Protein AF-0000000087189820 (afdb_homodimer)

Solvent-accessible surface area (backbone atoms only — not comparable to full-atom values): 18694 Å² total; per-residue (Å²): 108,67,31,25,53,25,45,50,71,61,63,69,77,58,42,49,69,45,68,67,43,46,60,69,42,50,84,49,75,70,33,61,30,34,38,39,21,35,22,52,27,76,55,51,63,50,62,50,37,40,46,33,56,25,40,40,32,40,33,22,21,39,62,46,37,64,48,56,38,49,50,15,36,63,46,41,43,46,73,73,68,58,20,37,31,37,37,23,38,24,43,57,85,42,64,50,39,42,51,32,46,52,25,63,73,67,70,43,84,53,70,77,39,40,32,42,30,33,62,48,42,41,68,22,45,58,49,20,63,71,69,45,74,96,51,43,55,59,42,19,29,54,39,37,15,39,51,51,18,52,50,50,43,63,30,87,81,44,25,63,38,34,74,71,66,57,31,32,46,20,8,25,36,34,35,51,87,67,49,46,72,43,77,73,37,58,71,73,125,108,69,30,26,53,25,45,50,70,59,62,69,78,58,42,49,69,46,67,69,42,45,60,68,40,52,86,50,74,71,31,61,28,33,36,40,21,34,22,52,27,76,55,52,64,49,62,49,37,41,45,30,56,25,40,39,32,41,33,21,20,39,62,47,38,64,47,56,38,49,51,14,36,63,47,42,43,47,75,72,68,56,21,37,32,38,37,21,39,24,44,56,86,43,65,49,40,43,52,31,48,52,25,65,74,70,71,44,83,54,69,77,40,41,32,42,32,34,63,49,41,41,67,24,46,57,50,20,62,72,69,45,72,97,48,44,53,59,43,20,29,52,40,37,15,39,52,51,19,51,50,51,44,64,32,87,80,45,25,63,39,36,75,70,68,58,31,29,46,22,8,24,38,34,35,51,86,69,50,47,74,44,78,74,37,58,67,72,122

pLDDT: mean 93.72, std 7.79, range [42.69, 98.88]

InterPro domains:
  IPR001765 Carbonic anhydrase [PF00484] (35-181)
  IPR001765 Carbonic anhydrase [PTHR11002] (2-184)
  IPR001765 Carbonic anhydrase [SM00947] (26-185)
  IPR036874 Carbonic anhydrase superfamily [G3DSA:3.40.1050.10] (1-186)
  IPR036874 Carbonic anhydrase superfamily [SSF53056] (1-184)

Nearest PDB structures (foldseek):
  2a5v-assembly1_A  TM=9.554E-01  e=1.992E-21  Mycobacterium tuberculosis H37Rv
  1ym3-assembly1_A-2  TM=9.305E-01  e=3.374E-17  Mycobacterium tuberculosis H37Rv
  3vqj-assembly1_A  TM=5.773E-01  e=1.172E-07  Thiobacillus thioparus
  3las-assembly1_B  TM=5.522E-01  e=1.105E-07  Streptococcus mutans
  4yf5-assembly1_A  TM=6.425E-01  e=2.421E-06  Mycobacterium tuberculosis CDC1551

Sequence (378 aa):
MEGNKRWVSGNLRHPDRDPDRRQLVSLTQEPFGAILSCIDSRVPPELLFDTGLGDLYVMRTGGEAVGPVVTGSVEYGPLTSGTPLVVVLGHQRCGAVKAAYESLRDGKPLPGNLQAIVDALRPAYDRAVREGGADPVETMARVQAELTAADLRSNQDLAPLVKKGLLAVVGAYYSLDTGTVDVLAGAPSMEGNKRWVSGNLRHPDRDPDRRQLVSLTQEPFGAILSCIDSRVPPELLFDTGLGDLYVMRTGGEAVGPVVTGSVEYGPLTSGTPLVVVLGHQRCGAVKAAYESLRDGKPLPGNLQAIVDALRPAYDRAVREGGADPVETMARVQAELTAADLRSNQDLAPLVKKGLLAVVGAYYSLDTGTVDVLAGAPS

Foldseek 3Di:
DVLLVCLLVVVAPLPLADPVSCVVPVVHAAAQEEEQEEPDPLCDPCNNRRHYPRHYHYHYYQLSQDDDVSLVSQLCNCVPRLRAEYEYEFEPPRPLLVVLLVCVVVVNADDDCSNVSSVRLVVLNVVLVVVDDPDSSRSSRQSSQVVVQVCSCCDPRNVVCVVVLSHWGWRWYAYSVRSDIGTDDTDND/DVLLVCLLVVVAPLPLADPVSCVVPVVHAAAQEEEQEEPDPLCDPCSNSRHYPRHYHYHYYQLSQDDDVSLVSQLCNCVPRLRAEYEYEFEPPRPLLVVLLVCVVVVNADDDCSNVSSVRLVVLNVVLVVVDDPDSSRSSRQSSQVVVQVCSCCDDRNVVCVVVLSHWGWRWYAYSVRSDIGTDDTDND

Organism: Streptomyces mobaraensis (NCBI:txid35621)

Radius of gyration: 19.15 Å; Cα contacts (8 Å, |Δi|>4): 870; chains: 2; bounding box: 52×55×50 Å

Structure (mmCIF, N/CA/C/O backbone):
data_AF-0000000087189820-model_v1
#
loop_
_entity.id
_entity.type
_entity.pdbx_description
1 polymer 'Carbonic anhydrase'
#
loop_
_atom_site.group_PDB
_atom_site.id
_atom_site.type_symbol
_atom_site.label_atom_id
_atom_site.label_alt_id
_atom_site.label_comp_id
_atom_site.label_asym_id
_atom_site.label_entity_id
_atom_site.label_seq_id
_atom_site.pdbx_PDB_ins_code
_atom_site.Cartn_x
_atom_site.Cartn_y
_atom_site.Cartn_z
_atom_site.occupancy
_atom_site.B_iso_or_equiv
_atom_site.auth_seq_id
_atom_site.auth_comp_id
_atom_site.auth_asym_id
_atom_site.auth_atom_id
_atom_site.pdbx_PDB_model_num
ATOM 1 N N . MET A 1 1 ? 10.078 15.336 -8.516 1 89.12 1 MET A N 1
ATOM 2 C CA . MET A 1 1 ? 9.18 16.469 -8.273 1 89.12 1 MET A CA 1
ATOM 3 C C . MET A 1 1 ? 8.664 17.047 -9.578 1 89.12 1 MET A C 1
ATOM 5 O O . MET A 1 1 ? 7.633 17.719 -9.602 1 89.12 1 MET A O 1
ATOM 9 N N . GLU A 1 2 ? 9.383 16.75 -10.594 1 87.06 2 GLU A N 1
ATOM 10 C CA . GLU A 1 2 ? 8.914 17.188 -11.898 1 87.06 2 GLU A CA 1
ATOM 11 C C . GLU A 1 2 ? 7.57 16.547 -12.242 1 87.06 2 GLU A C 1
ATOM 13 O O . GLU A 1 2 ? 6.695 17.203 -12.82 1 87.06 2 GLU A O 1
ATOM 18 N N . GLY A 1 3 ? 7.41 15.242 -11.906 1 88.62 3 GLY A N 1
ATOM 19 C CA . GLY A 1 3 ? 6.137 14.578 -12.133 1 88.62 3 GLY A CA 1
ATOM 20 C C . GLY A 1 3 ? 4.984 15.227 -11.391 1 88.62 3 GLY A C 1
ATOM 21 O O . GLY A 1 3 ? 3.883 15.352 -11.93 1 88.62 3 GLY A O 1
ATOM 22 N N . ASN A 1 4 ? 5.258 15.672 -10.172 1 92.44 4 ASN A N 1
ATOM 23 C CA . ASN A 1 4 ? 4.203 16.344 -9.414 1 92.44 4 ASN A CA 1
ATOM 24 C C . ASN A 1 4 ? 3.836 17.688 -10.039 1 92.44 4 ASN A C 1
ATOM 26 O O . ASN A 1 4 ? 2.672 18.094 -10.016 1 92.44 4 ASN A O 1
ATOM 30 N N . LYS A 1 5 ? 4.836 18.391 -10.531 1 91 5 LYS A N 1
ATOM 31 C CA . LYS A 1 5 ? 4.543 19.656 -11.211 1 91 5 LYS A CA 1
ATOM 32 C C . LYS A 1 5 ? 3.592 19.422 -12.391 1 91 5 LYS A C 1
ATOM 34 O O . LYS A 1 5 ? 2.668 20.219 -12.602 1 91 5 LYS A O 1
ATOM 39 N N . ARG A 1 6 ? 3.781 18.391 -13.133 1 89.56 6 ARG A N 1
ATOM 40 C CA . ARG A 1 6 ? 2.887 18.047 -14.234 1 89.56 6 ARG A CA 1
ATOM 41 C C . ARG A 1 6 ? 1.49 17.703 -13.727 1 89.56 6 ARG A C 1
ATOM 43 O O . ARG A 1 6 ? 0.49 18.062 -14.352 1 89.56 6 ARG A O 1
ATOM 50 N N . TRP A 1 7 ? 1.443 17.031 -12.594 1 89.44 7 TRP A N 1
ATOM 51 C CA . TRP A 1 7 ? 0.178 16.703 -11.953 1 89.44 7 TRP A CA 1
ATOM 52 C C . TRP A 1 7 ? -0.602 17.969 -11.594 1 89.44 7 TRP A C 1
ATOM 54 O O . TRP A 1 7 ? -1.793 18.062 -11.898 1 89.44 7 TRP A O 1
ATOM 64 N N . VAL A 1 8 ? 0.084 18.875 -11.086 1 88.38 8 VAL A N 1
ATOM 65 C CA . VAL A 1 8 ? -0.545 20.109 -10.633 1 88.38 8 VAL A CA 1
ATOM 66 C C . VAL A 1 8 ? -1.053 20.906 -11.836 1 88.38 8 VAL A C 1
ATOM 68 O O . VAL A 1 8 ? -2.172 21.422 -11.82 1 88.38 8 VAL A O 1
ATOM 71 N N . SER A 1 9 ? -0.31 20.891 -12.852 1 86.75 9 SER A N 1
ATOM 72 C CA . SER A 1 9 ? -0.655 21.703 -14.016 1 86.75 9 SER A CA 1
ATOM 73 C C . SER A 1 9 ? -1.682 20.984 -14.891 1 86.75 9 SER A C 1
ATOM 75 O O . SER A 1 9 ? -2.32 21.625 -15.742 1 86.75 9 SER A O 1
ATOM 77 N N . GLY A 1 10 ? -1.792 19.688 -14.703 1 83.19 10 GLY A N 1
ATOM 78 C CA . GLY A 1 10 ? -2.682 18.891 -15.531 1 83.19 10 GLY A CA 1
ATOM 79 C C . GLY A 1 10 ? -2.055 18.469 -16.859 1 83.19 10 GLY A C 1
ATOM 80 O O . GLY A 1 10 ? -2.725 17.891 -17.703 1 83.19 10 GLY A O 1
ATOM 81 N N . ASN A 1 11 ? -0.812 18.797 -17.016 1 83.88 11 ASN A N 1
ATOM 82 C CA . ASN A 1 11 ? -0.095 18.438 -18.234 1 83.88 11 ASN A CA 1
ATOM 83 C C . ASN A 1 11 ? 0.649 17.109 -18.078 1 83.88 11 ASN A C 1
ATOM 85 O O . ASN A 1 11 ? 1.876 17.078 -18.188 1 83.88 11 ASN A O 1
ATOM 89 N N . LEU A 1 12 ? -0.162 16.078 -17.953 1 82.56 12 LEU A N 1
ATOM 90 C CA . LEU A 1 12 ? 0.382 14.75 -17.672 1 82.56 12 LEU A CA 1
ATOM 91 C C . LEU A 1 12 ? 0.995 14.141 -18.938 1 82.56 12 LEU A C 1
ATOM 93 O O . LEU A 1 12 ? 0.462 14.305 -20.031 1 82.56 12 LEU A O 1
ATOM 97 N N . ARG A 1 13 ? 2.098 13.406 -18.719 1 79.25 13 ARG A N 1
ATOM 98 C CA . ARG A 1 13 ? 2.764 12.719 -19.812 1 79.25 13 ARG A CA 1
ATOM 99 C C . ARG A 1 13 ? 2.445 11.227 -19.812 1 79.25 13 ARG A C 1
ATOM 101 O O . ARG A 1 13 ? 2.596 10.547 -20.828 1 79.25 13 ARG A O 1
ATOM 108 N N . HIS A 1 14 ? 2.033 10.695 -18.688 1 74.94 14 HIS A N 1
ATOM 109 C CA . HIS A 1 14 ? 1.732 9.289 -18.484 1 74.94 14 HIS A CA 1
ATOM 110 C C . HIS A 1 14 ? 2.887 8.398 -18.938 1 74.94 14 HIS A C 1
ATOM 112 O O . HIS A 1 14 ? 2.68 7.445 -19.688 1 74.94 14 HIS A O 1
ATOM 118 N N . PRO A 1 15 ? 4.012 8.727 -18.547 1 75.94 15 PRO A N 1
ATOM 119 C CA . PRO A 1 15 ? 5.129 7.891 -19 1 75.94 15 PRO A CA 1
ATOM 120 C C . PRO A 1 15 ? 5.031 6.453 -18.484 1 75.94 15 PRO A C 1
ATOM 122 O O . PRO A 1 15 ? 4.434 6.207 -17.438 1 75.94 15 PRO A O 1
ATOM 125 N N . ASP A 1 16 ? 5.566 5.469 -19.375 1 76.75 16 ASP A N 1
ATOM 126 C CA . ASP A 1 16 ? 5.789 4.098 -18.938 1 76.75 16 ASP A CA 1
ATOM 127 C C . ASP A 1 16 ? 4.465 3.391 -18.641 1 76.75 16 ASP A C 1
ATOM 129 O O . ASP A 1 16 ? 4.363 2.613 -17.688 1 76.75 16 ASP A O 1
ATOM 133 N N . ARG A 1 17 ? 3.387 3.697 -19.391 1 77.31 17 ARG A N 1
ATOM 134 C CA . ARG A 1 17 ? 2.09 3.084 -19.125 1 77.31 17 ARG A CA 1
ATOM 135 C C . ARG A 1 17 ? 1.575 2.342 -20.359 1 77.31 17 ARG A C 1
ATOM 137 O O . ARG A 1 17 ? 0.464 1.809 -20.344 1 77.31 17 ARG A O 1
ATOM 144 N N . ASP A 1 18 ? 2.432 2.277 -21.312 1 76.88 18 ASP A N 1
ATOM 145 C CA . ASP A 1 18 ? 2.002 1.639 -22.547 1 76.88 18 ASP A CA 1
ATOM 146 C C . ASP A 1 18 ? 2.361 0.154 -22.562 1 76.88 18 ASP A C 1
ATOM 148 O O . ASP A 1 18 ? 3.199 -0.291 -21.766 1 76.88 18 ASP A O 1
ATOM 152 N N . PRO A 1 19 ? 1.697 -0.56 -23.453 1 78.62 19 PRO A N 1
ATOM 153 C CA . PRO A 1 19 ? 1.955 -1.999 -23.531 1 78.62 19 PRO A CA 1
ATOM 154 C C . PRO A 1 19 ? 3.428 -2.322 -23.781 1 78.62 19 PRO A C 1
ATOM 156 O O . PRO A 1 19 ? 3.922 -3.355 -23.312 1 78.62 19 PRO A O 1
ATOM 159 N N . ASP A 1 20 ? 4.07 -1.515 -24.516 1 80.12 20 ASP A N 1
ATOM 160 C CA . ASP A 1 20 ? 5.488 -1.749 -24.75 1 80.12 20 ASP A CA 1
ATOM 161 C C . ASP A 1 20 ? 6.281 -1.699 -23.453 1 80.12 20 ASP A C 1
ATOM 163 O O . ASP A 1 20 ? 7.172 -2.525 -23.219 1 80.12 20 ASP A O 1
ATOM 167 N N . ARG A 1 21 ? 5.949 -0.761 -22.656 1 81.94 21 ARG A N 1
ATOM 168 C CA . ARG A 1 21 ? 6.609 -0.666 -21.344 1 81.94 21 ARG A CA 1
ATOM 169 C C . ARG A 1 21 ? 6.281 -1.876 -20.484 1 81.94 21 ARG A C 1
ATOM 171 O O . ARG A 1 21 ? 7.156 -2.398 -19.781 1 81.94 21 ARG A O 1
ATOM 178 N N . ARG A 1 22 ? 5.125 -2.277 -20.516 1 82.56 22 ARG A N 1
ATOM 179 C CA . ARG A 1 22 ? 4.715 -3.455 -19.766 1 82.56 22 ARG A CA 1
ATOM 180 C C . ARG A 1 22 ? 5.57 -4.664 -20.125 1 82.56 22 ARG A C 1
ATOM 182 O O . ARG A 1 22 ? 6.012 -5.402 -19.25 1 82.56 22 ARG A O 1
ATOM 189 N N . GLN A 1 23 ? 5.801 -4.836 -21.312 1 82.06 23 GLN A N 1
ATOM 190 C CA . GLN A 1 23 ? 6.633 -5.941 -21.781 1 82.06 23 GLN A CA 1
ATOM 191 C C . GLN A 1 23 ? 8.078 -5.773 -21.312 1 82.06 23 GLN A C 1
ATOM 193 O O . GLN A 1 23 ? 8.727 -6.738 -20.906 1 82.06 23 GLN A O 1
ATOM 198 N N . LEU A 1 24 ? 8.523 -4.578 -21.391 1 80.5 24 LEU A N 1
ATOM 199 C CA . LEU A 1 24 ? 9.914 -4.285 -21.062 1 80.5 24 LEU A CA 1
ATOM 200 C C . LEU A 1 24 ? 10.203 -4.59 -19.594 1 80.5 24 LEU A C 1
ATOM 202 O O . LEU A 1 24 ? 11.273 -5.094 -19.266 1 80.5 24 LEU A O 1
ATOM 206 N N . VAL A 1 25 ? 9.25 -4.383 -18.766 1 83.56 25 VAL A N 1
ATOM 207 C CA . VAL A 1 25 ? 9.516 -4.504 -17.328 1 83.56 25 VAL A CA 1
ATOM 208 C C . VAL A 1 25 ? 8.969 -5.836 -16.828 1 83.56 25 VAL A C 1
ATOM 210 O O . VAL A 1 25 ? 9.039 -6.125 -15.625 1 83.56 25 VAL A O 1
ATOM 213 N N . SER A 1 26 ? 8.492 -6.648 -17.672 1 84.12 26 SER A N 1
ATOM 214 C CA . SER A 1 26 ? 7.785 -7.855 -17.25 1 84.12 26 SER A CA 1
ATOM 215 C C . SER A 1 26 ? 8.719 -8.812 -16.531 1 84.12 26 SER A C 1
ATOM 217 O O . SER A 1 26 ? 8.281 -9.586 -15.672 1 84.12 26 SER A O 1
ATOM 219 N N . LEU A 1 27 ? 10.031 -8.711 -16.781 1 85.12 27 LEU A N 1
ATOM 220 C CA . LEU A 1 27 ? 10.953 -9.68 -16.203 1 85.12 27 LEU A CA 1
ATOM 221 C C . LEU A 1 27 ? 11.742 -9.062 -15.047 1 85.12 27 LEU A C 1
ATOM 223 O O . LEU A 1 27 ? 12.125 -9.758 -14.109 1 85.12 27 LEU A O 1
ATOM 227 N N . THR A 1 28 ? 11.992 -7.809 -15.148 1 86.06 28 THR A N 1
ATOM 228 C CA . THR A 1 28 ? 12.773 -7.121 -14.133 1 86.06 28 THR A CA 1
ATOM 229 C C . THR A 1 28 ? 12.227 -5.719 -13.875 1 86.06 28 THR A C 1
ATOM 231 O O . THR A 1 28 ? 11.469 -5.188 -14.688 1 86.06 28 THR A O 1
ATOM 234 N N . GLN A 1 29 ? 12.578 -5.273 -12.719 1 86.88 29 GLN A N 1
ATOM 235 C CA . GLN A 1 29 ? 12.227 -3.9 -12.367 1 86.88 29 GLN A CA 1
ATOM 236 C C . GLN A 1 29 ? 13.383 -3.211 -11.641 1 86.88 29 GLN A C 1
ATOM 238 O O . GLN A 1 29 ? 14.125 -3.854 -10.906 1 86.88 29 GLN A O 1
ATOM 243 N N . GLU A 1 30 ? 13.477 -1.904 -11.898 1 91.06 30 GLU A N 1
ATOM 244 C CA . GLU A 1 30 ? 14.477 -1.079 -11.227 1 91.06 30 GLU A CA 1
ATOM 245 C C . GLU A 1 30 ? 13.891 0.264 -10.805 1 91.06 30 GLU A C 1
ATOM 247 O O . GLU A 1 30 ? 14.273 1.31 -11.328 1 91.06 30 GLU A O 1
ATOM 252 N N . PRO A 1 31 ? 13.039 0.221 -9.805 1 95.25 31 PRO A N 1
ATOM 253 C CA . PRO A 1 31 ? 12.422 1.476 -9.367 1 95.25 31 PRO A CA 1
ATOM 254 C C . PRO A 1 31 ? 13.438 2.463 -8.797 1 95.25 31 PRO A C 1
ATOM 256 O O . PRO A 1 31 ? 14.375 2.061 -8.102 1 95.25 31 PRO A O 1
ATOM 259 N N . PHE A 1 32 ? 13.227 3.736 -9.086 1 94.31 32 PHE A N 1
ATOM 260 C CA . PHE A 1 32 ? 14.148 4.75 -8.586 1 94.31 32 PHE A CA 1
ATOM 261 C C . PHE A 1 32 ? 13.688 5.297 -7.246 1 94.31 32 PHE A C 1
ATOM 263 O O . PHE A 1 32 ? 14.422 6.023 -6.574 1 94.31 32 PHE A O 1
ATOM 270 N N . GLY A 1 33 ? 12.5 4.906 -6.805 1 96.19 33 GLY A N 1
ATOM 271 C CA . GLY A 1 33 ? 11.977 5.387 -5.535 1 96.19 33 GLY A CA 1
ATOM 272 C C . GLY A 1 33 ? 11.008 4.422 -4.883 1 96.19 33 GLY A C 1
ATOM 273 O O . GLY A 1 33 ? 10.445 3.549 -5.547 1 96.19 33 GLY A O 1
ATOM 274 N N . ALA A 1 34 ? 10.883 4.531 -3.58 1 98 34 ALA A N 1
ATOM 275 C CA . ALA A 1 34 ? 9.875 3.859 -2.762 1 98 34 ALA A CA 1
ATOM 276 C C . ALA A 1 34 ? 9.023 4.875 -2.002 1 98 34 ALA A C 1
ATOM 278 O O . ALA A 1 34 ? 9.555 5.824 -1.418 1 98 34 ALA A O 1
ATOM 279 N N . ILE A 1 35 ? 7.711 4.688 -2.096 1 98.62 35 ILE A N 1
ATOM 280 C CA . ILE A 1 35 ? 6.816 5.625 -1.428 1 98.62 35 ILE A CA 1
ATOM 281 C C . ILE A 1 35 ? 5.961 4.883 -0.404 1 98.62 35 ILE A C 1
ATOM 283 O O . ILE A 1 35 ? 5.328 3.873 -0.728 1 98.62 35 ILE A O 1
ATOM 287 N N . LEU A 1 36 ? 6.023 5.277 0.837 1 98.88 36 LEU A N 1
ATOM 288 C CA . LEU A 1 36 ? 5.051 4.898 1.855 1 98.88 36 LEU A CA 1
ATOM 289 C C . LEU A 1 36 ? 3.998 5.988 2.037 1 98.88 36 LEU A C 1
ATOM 291 O O . LEU A 1 36 ? 4.324 7.117 2.416 1 98.88 36 LEU A O 1
ATOM 295 N N . SER A 1 37 ? 2.744 5.66 1.707 1 98.75 37 SER A N 1
ATOM 296 C CA . SER A 1 37 ? 1.668 6.645 1.736 1 98.75 37 SER A CA 1
ATOM 297 C C . SER A 1 37 ? 0.399 6.059 2.346 1 98.75 37 SER A C 1
ATOM 299 O O . SER A 1 37 ? 0.425 4.965 2.914 1 98.75 37 SER A O 1
ATOM 301 N N . CYS A 1 38 ? -0.663 6.871 2.41 1 98.75 38 CYS A N 1
ATOM 302 C CA . CYS A 1 38 ? -1.938 6.445 2.977 1 98.75 38 CYS A CA 1
ATOM 303 C C . CYS A 1 38 ? -2.75 5.656 1.958 1 98.75 38 CYS A C 1
ATOM 305 O O . CYS A 1 38 ? -2.533 5.785 0.751 1 98.75 38 CYS A O 1
ATOM 307 N N . ILE A 1 39 ? -3.717 4.875 2.414 1 98.62 39 ILE A N 1
ATOM 308 C CA . ILE A 1 39 ? -4.605 4.074 1.576 1 98.62 39 ILE A CA 1
ATOM 309 C C . ILE A 1 39 ? -5.582 4.988 0.842 1 98.62 39 ILE A C 1
ATOM 311 O O . ILE A 1 39 ? -6.281 4.551 -0.078 1 98.62 39 ILE A O 1
ATOM 315 N N . ASP A 1 40 ? -5.664 6.25 1.108 1 98.19 40 ASP A N 1
ATOM 316 C CA . ASP A 1 40 ? -6.641 7.23 0.646 1 98.19 40 ASP A CA 1
ATOM 317 C C . ASP A 1 40 ? -6.777 7.195 -0.874 1 98.19 40 ASP A C 1
ATOM 319 O O . ASP A 1 40 ? -5.777 7.242 -1.594 1 98.19 40 ASP A O 1
ATOM 323 N N . SER A 1 41 ? -8 7.117 -1.344 1 97 41 SER A N 1
ATOM 324 C CA . SER A 1 41 ? -8.281 6.957 -2.768 1 97 41 SER A CA 1
ATOM 325 C C . SER A 1 41 ? -7.938 8.227 -3.545 1 97 41 SER A C 1
ATOM 327 O O . SER A 1 41 ? -7.875 8.203 -4.777 1 97 41 SER A O 1
ATOM 329 N N . ARG A 1 42 ? -7.707 9.32 -2.914 1 96.44 42 ARG A N 1
ATOM 330 C CA . ARG A 1 42 ? -7.398 10.609 -3.531 1 96.44 42 ARG A CA 1
ATOM 331 C C . ARG A 1 42 ? -5.895 10.812 -3.643 1 96.44 42 ARG A C 1
ATOM 333 O O . ARG A 1 42 ? -5.438 11.789 -4.234 1 96.44 42 ARG A O 1
ATOM 340 N N . VAL A 1 43 ? -5.098 9.797 -3.105 1 96.88 43 VAL A N 1
ATOM 341 C CA . VAL A 1 43 ? -3.658 10.008 -3.023 1 96.88 43 VAL A CA 1
ATOM 342 C C . VAL A 1 43 ? -2.924 8.828 -3.666 1 96.88 43 VAL A C 1
ATOM 344 O O . VAL A 1 43 ? -2.062 8.211 -3.037 1 96.88 43 VAL A O 1
ATOM 347 N N . PRO A 1 44 ? -3.162 8.5 -4.918 1 96.19 44 PRO A N 1
ATOM 348 C CA . PRO A 1 44 ? -2.396 7.449 -5.598 1 96.19 44 PRO A CA 1
ATOM 349 C C . 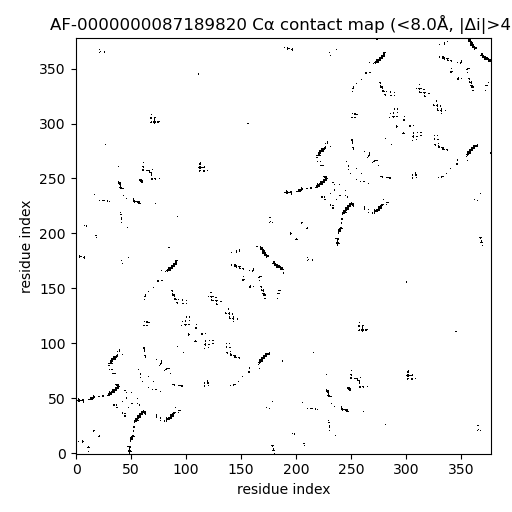PRO A 1 44 ? -1.012 7.918 -6.035 1 96.19 44 PRO A C 1
ATOM 351 O O . PRO A 1 44 ? -0.895 8.797 -6.891 1 96.19 44 PRO A O 1
ATOM 354 N N . PRO A 1 45 ? 0.03 7.336 -5.5 1 96.75 45 PRO A N 1
ATOM 355 C CA . PRO A 1 45 ? 1.372 7.891 -5.703 1 96.75 45 PRO A CA 1
ATOM 356 C C . PRO A 1 45 ? 1.77 7.945 -7.176 1 96.75 45 PRO A C 1
ATOM 358 O O . PRO A 1 45 ? 2.332 8.945 -7.633 1 96.75 45 PRO A O 1
ATOM 361 N N . GLU A 1 46 ? 1.529 6.871 -7.988 1 94.56 46 GLU A N 1
ATOM 362 C CA . GLU A 1 46 ? 1.954 6.852 -9.383 1 94.56 46 GLU A CA 1
ATOM 363 C C . GLU A 1 46 ? 1.302 7.98 -10.18 1 94.56 46 GLU A C 1
ATOM 365 O O . GLU A 1 46 ? 1.919 8.547 -11.078 1 94.56 46 GLU A O 1
ATOM 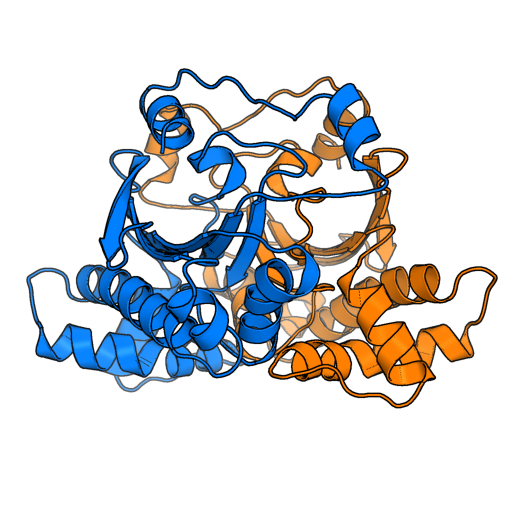370 N N . LEU A 1 47 ? 0.045 8.289 -9.859 1 91.62 47 LEU A N 1
ATOM 371 C CA . LEU A 1 47 ? -0.656 9.375 -10.531 1 91.62 47 LEU A CA 1
ATOM 372 C C . LEU A 1 47 ? -0.118 10.727 -10.086 1 91.62 47 LEU A C 1
ATOM 374 O O . LEU A 1 47 ? 0.189 11.586 -10.922 1 91.62 47 LEU A O 1
ATOM 378 N N . LEU A 1 48 ? 0.079 10.93 -8.75 1 93.56 48 LEU A N 1
ATOM 379 C CA . LEU A 1 48 ? 0.494 12.203 -8.164 1 93.56 48 LEU A CA 1
ATOM 380 C C . LEU A 1 48 ? 1.861 12.625 -8.695 1 93.56 48 LEU A C 1
ATOM 382 O O . LEU A 1 48 ? 2.156 13.812 -8.789 1 93.56 48 LEU A O 1
ATOM 386 N N . PHE A 1 49 ? 2.656 11.609 -9.047 1 93.81 49 PHE A N 1
ATOM 387 C CA . PHE A 1 49 ? 4.016 11.906 -9.477 1 93.81 49 PHE A CA 1
ATOM 388 C C . PHE A 1 49 ? 4.188 11.625 -10.961 1 93.81 49 PHE A C 1
ATOM 390 O O . PHE A 1 49 ? 5.305 11.648 -11.484 1 93.81 49 PHE A O 1
ATOM 397 N N . ASP A 1 50 ? 3.111 11.32 -11.625 1 91.25 50 ASP A N 1
ATOM 398 C CA . ASP A 1 50 ? 3.1 11.094 -13.07 1 91.25 50 ASP A CA 1
ATOM 399 C C . ASP A 1 50 ? 4.164 10.078 -13.477 1 91.25 50 ASP A C 1
ATOM 401 O O . ASP A 1 50 ? 5.012 10.359 -14.32 1 91.25 50 ASP A O 1
ATOM 405 N N . THR A 1 51 ? 4.121 8.93 -12.828 1 91.56 51 THR A N 1
ATOM 406 C CA . THR A 1 51 ? 5.023 7.82 -13.117 1 91.56 51 THR A CA 1
ATOM 407 C C . THR A 1 51 ? 4.246 6.602 -13.602 1 91.56 51 THR A C 1
ATOM 409 O O . THR A 1 51 ? 3.016 6.621 -13.648 1 91.56 51 THR A O 1
ATOM 412 N N . GLY A 1 52 ? 4.988 5.609 -14.078 1 88.94 52 GLY A N 1
ATOM 413 C CA . GLY A 1 52 ? 4.359 4.426 -14.641 1 88.94 52 GLY A CA 1
ATOM 414 C C . GLY A 1 52 ? 4.977 3.131 -14.148 1 88.94 52 GLY A C 1
ATOM 415 O O . GLY A 1 52 ? 5.477 3.062 -13.023 1 88.94 52 GLY A O 1
ATOM 416 N N . LEU A 1 53 ? 4.875 2.131 -14.922 1 91.5 53 LEU A N 1
ATOM 417 C CA . LEU A 1 53 ? 5.32 0.787 -14.57 1 91.5 53 LEU A CA 1
ATOM 418 C C . LEU A 1 53 ? 6.832 0.753 -14.359 1 91.5 53 LEU A C 1
ATOM 420 O O . LEU A 1 53 ? 7.59 1.27 -15.18 1 91.5 53 LEU A O 1
ATOM 424 N N . GLY A 1 54 ? 7.223 0.203 -13.211 1 92.81 54 GLY A N 1
ATOM 425 C CA . GLY A 1 54 ? 8.641 -0.015 -12.961 1 92.81 54 GLY A CA 1
ATOM 426 C C . GLY A 1 54 ? 9.305 1.159 -12.266 1 92.81 54 GLY A C 1
ATOM 427 O O . GLY A 1 54 ? 10.492 1.092 -11.93 1 92.81 54 GLY A O 1
ATOM 428 N N . ASP A 1 55 ? 8.562 2.236 -11.938 1 94 55 ASP A N 1
ATOM 429 C CA . ASP A 1 55 ? 9.203 3.469 -11.484 1 94 55 ASP A CA 1
ATOM 430 C C . ASP A 1 55 ? 9.234 3.541 -9.953 1 94 55 ASP A C 1
ATOM 432 O O . ASP A 1 55 ? 10.172 4.09 -9.375 1 94 55 ASP A O 1
ATOM 436 N N . LEU A 1 56 ? 8.195 3.064 -9.297 1 97 56 LEU A N 1
ATOM 437 C CA . LEU A 1 56 ? 8.078 3.252 -7.852 1 97 56 LEU A CA 1
ATOM 438 C C . LEU A 1 56 ? 7.66 1.952 -7.172 1 97 56 LEU A C 1
ATOM 440 O O . LEU A 1 56 ? 6.746 1.269 -7.633 1 97 56 LEU A O 1
ATOM 444 N N . TYR A 1 57 ? 8.414 1.556 -6.105 1 98.31 57 TYR A N 1
ATOM 445 C CA . TYR A 1 57 ? 7.781 0.718 -5.098 1 98.31 57 TYR A CA 1
ATOM 446 C C . TYR A 1 57 ? 6.797 1.526 -4.258 1 98.31 57 TYR A C 1
ATOM 448 O O . TYR A 1 57 ? 7.105 2.641 -3.832 1 98.31 57 TYR A O 1
ATOM 456 N N . VAL A 1 58 ? 5.605 0.971 -4.043 1 98.75 58 VAL A N 1
ATOM 457 C CA . VAL A 1 58 ? 4.621 1.744 -3.289 1 98.75 58 VAL A CA 1
ATOM 458 C C . VAL A 1 58 ? 4.051 0.894 -2.156 1 98.75 58 VAL A C 1
ATOM 460 O O . VAL A 1 58 ? 3.623 -0.241 -2.379 1 98.75 58 VAL A O 1
ATOM 463 N N . MET A 1 59 ? 4.129 1.378 -0.925 1 98.81 59 MET A N 1
ATOM 464 C CA . MET A 1 59 ? 3.436 0.873 0.256 1 98.81 59 MET A CA 1
ATOM 465 C C . MET A 1 59 ? 2.33 1.83 0.689 1 98.81 59 MET A C 1
ATOM 467 O O . MET A 1 59 ? 2.518 3.049 0.675 1 98.81 59 MET A O 1
ATOM 471 N N . ARG A 1 60 ? 1.216 1.248 1.043 1 98.81 60 ARG A N 1
ATOM 472 C CA . ARG A 1 60 ? 0.116 2.094 1.495 1 98.81 60 ARG A CA 1
ATOM 473 C C . ARG A 1 60 ? -0.632 1.446 2.654 1 98.81 60 ARG A C 1
ATOM 475 O O . ARG A 1 60 ? -1.089 0.306 2.547 1 98.81 60 ARG A O 1
ATOM 482 N N . THR A 1 61 ? -0.716 2.123 3.76 1 98.81 61 THR A N 1
ATOM 483 C CA . THR A 1 61 ? -1.512 1.774 4.93 1 98.81 61 THR A CA 1
ATOM 484 C C . THR A 1 61 ? -2.27 2.992 5.453 1 98.81 61 THR A C 1
ATOM 486 O O . THR A 1 61 ? -1.918 4.129 5.137 1 98.81 61 THR A O 1
ATOM 489 N N . GLY A 1 62 ? -3.354 2.736 6.234 1 98.5 62 GLY A N 1
ATOM 490 C CA . GLY A 1 62 ? -4.062 3.863 6.816 1 98.5 62 GLY A CA 1
ATOM 491 C C . GLY A 1 62 ? -3.166 4.785 7.621 1 98.5 62 GLY A C 1
ATOM 492 O O . GLY A 1 62 ? -2.525 4.355 8.578 1 98.5 62 GLY A O 1
ATOM 493 N N . GLY A 1 63 ? -3.088 6.145 7.176 1 98.38 63 GLY A N 1
ATOM 494 C CA . GLY A 1 63 ? -2.25 7.105 7.875 1 98.38 63 GLY A CA 1
ATOM 495 C C . GLY A 1 63 ? -0.769 6.797 7.766 1 98.38 63 GLY A C 1
ATOM 496 O O . GLY A 1 63 ? 0.024 7.227 8.609 1 98.38 63 GLY A O 1
ATOM 497 N N . GLU A 1 64 ? -0.372 5.91 6.777 1 98.31 64 GLU A N 1
ATOM 498 C CA . GLU A 1 64 ? 0.992 5.406 6.648 1 98.31 64 GLU A CA 1
ATOM 499 C C . GLU A 1 64 ? 1.48 4.793 7.957 1 98.31 64 GLU A C 1
ATOM 501 O O . GLU A 1 64 ? 2.629 5 8.352 1 98.31 64 GLU A O 1
ATOM 506 N N . ALA A 1 65 ? 0.553 4.164 8.625 1 98.5 65 ALA A N 1
ATOM 507 C CA . ALA A 1 65 ? 0.907 3.451 9.852 1 98.5 65 ALA A CA 1
ATOM 508 C C . ALA A 1 65 ? 1.938 2.361 9.57 1 98.5 65 ALA A C 1
ATOM 510 O O . ALA A 1 65 ? 1.873 1.687 8.547 1 98.5 65 ALA A O 1
ATOM 511 N N . VAL A 1 66 ? 2.811 2.209 10.539 1 98.12 66 VAL A N 1
ATOM 512 C CA . VAL A 1 66 ? 3.93 1.301 10.312 1 98.12 66 VAL A CA 1
ATOM 513 C C . VAL A 1 66 ? 3.865 0.141 11.305 1 98.12 66 VAL A C 1
ATOM 515 O O . VAL A 1 66 ? 3.531 0.336 12.477 1 98.12 66 VAL A O 1
ATOM 518 N N . GLY A 1 67 ? 4.043 -1.045 10.883 1 96.88 67 GLY A N 1
ATOM 519 C CA . GLY A 1 67 ? 4.32 -2.287 11.586 1 96.88 67 GLY A CA 1
ATOM 520 C C . GLY A 1 67 ? 5.43 -3.102 10.953 1 96.88 67 GLY A C 1
ATOM 521 O O . GLY A 1 67 ? 6.086 -2.641 10.016 1 96.88 67 GLY A O 1
ATOM 522 N N . PRO A 1 68 ? 5.676 -4.258 11.477 1 96.81 68 PRO A N 1
ATOM 523 C CA . PRO A 1 68 ? 6.836 -5.023 11.008 1 96.81 68 PRO A CA 1
ATOM 524 C C . PRO A 1 68 ? 6.773 -5.336 9.516 1 96.81 68 PRO A C 1
ATOM 526 O O . PRO A 1 68 ? 7.762 -5.148 8.805 1 96.81 68 PRO A O 1
ATOM 529 N N . VAL A 1 69 ? 5.652 -5.742 8.992 1 97.81 69 VAL A N 1
ATOM 530 C CA . VAL A 1 69 ? 5.559 -6.109 7.586 1 97.81 69 VAL A CA 1
ATOM 531 C C . VAL A 1 69 ? 5.715 -4.863 6.715 1 97.81 69 VAL A C 1
ATOM 533 O O . VAL A 1 69 ? 6.293 -4.926 5.629 1 97.81 69 VAL A O 1
ATOM 536 N N . VAL A 1 70 ? 5.168 -3.746 7.203 1 98.62 70 VAL A N 1
ATOM 537 C CA . VAL A 1 70 ? 5.273 -2.496 6.457 1 98.62 70 VAL A CA 1
ATOM 538 C C . VAL A 1 70 ? 6.727 -2.033 6.422 1 98.62 70 VAL A C 1
ATOM 540 O O . VAL A 1 70 ? 7.238 -1.649 5.367 1 98.62 70 VAL A O 1
ATOM 543 N N . THR A 1 71 ? 7.383 -2.109 7.57 1 98.31 71 THR A N 1
ATOM 544 C CA . THR A 1 71 ? 8.797 -1.753 7.629 1 98.31 71 THR A CA 1
ATOM 545 C C . THR A 1 71 ? 9.617 -2.641 6.695 1 98.31 71 THR A C 1
ATOM 547 O O . THR A 1 71 ? 10.453 -2.148 5.941 1 98.31 71 THR A O 1
ATOM 550 N N . GLY A 1 72 ? 9.406 -3.951 6.797 1 97.88 72 GLY A N 1
ATOM 551 C CA . GLY A 1 72 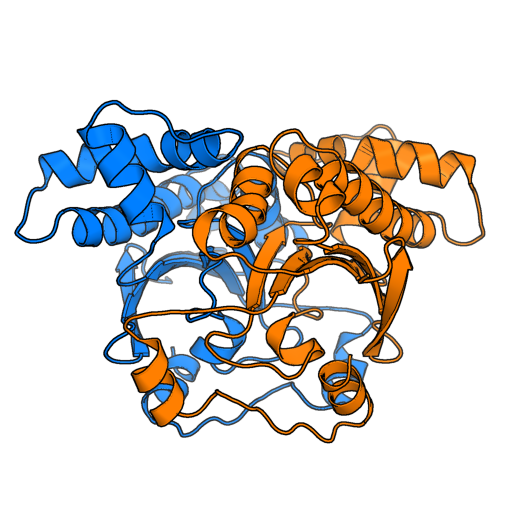? 10.086 -4.871 5.895 1 97.88 72 GLY A CA 1
ATOM 552 C C . GLY A 1 72 ? 9.852 -4.547 4.43 1 97.88 72 GLY A C 1
ATOM 553 O O . GLY A 1 72 ? 10.758 -4.668 3.609 1 97.88 72 GLY A O 1
ATOM 554 N N . SER A 1 73 ? 8.641 -4.113 4.09 1 98.56 73 SER A N 1
ATOM 555 C CA . SER A 1 73 ? 8.297 -3.76 2.715 1 98.56 73 SER A CA 1
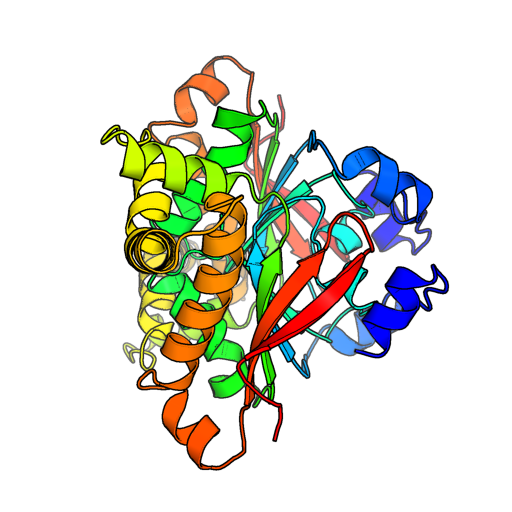ATOM 556 C C . SER A 1 73 ? 9.07 -2.529 2.25 1 98.56 73 SER A C 1
ATOM 558 O O . SER A 1 73 ? 9.516 -2.469 1.102 1 98.56 73 SER A O 1
ATOM 560 N N . VAL A 1 74 ? 9.188 -1.547 3.143 1 98.38 74 VAL A N 1
ATOM 561 C CA . VAL A 1 74 ? 9.938 -0.341 2.801 1 98.38 74 VAL A CA 1
ATOM 562 C C . VAL A 1 74 ? 11.406 -0.688 2.6 1 98.38 74 VAL A C 1
ATOM 564 O O . VAL A 1 74 ? 12.055 -0.171 1.685 1 98.38 74 VAL A O 1
ATOM 567 N N . GLU A 1 75 ? 11.953 -1.56 3.402 1 97.69 75 GLU A N 1
ATOM 568 C CA . GLU A 1 75 ? 13.359 -1.935 3.381 1 97.69 75 GLU A CA 1
ATOM 569 C C . GLU A 1 75 ? 13.703 -2.719 2.117 1 97.69 75 GLU A C 1
ATOM 571 O O . GLU A 1 75 ? 14.852 -2.703 1.662 1 97.69 75 GLU A O 1
ATOM 576 N N . TYR A 1 76 ? 12.758 -3.375 1.538 1 96.31 76 TYR A N 1
ATOM 577 C CA . TYR A 1 76 ? 12.977 -4.273 0.407 1 96.31 76 TYR A CA 1
ATOM 578 C C . TYR A 1 76 ? 13.703 -3.561 -0.725 1 96.31 76 TYR A C 1
ATOM 580 O O . TYR A 1 76 ? 14.727 -4.043 -1.21 1 96.31 76 TYR A O 1
ATOM 588 N N . GLY A 1 77 ? 13.195 -2.432 -1.177 1 94.5 77 GLY A N 1
ATOM 589 C CA . GLY A 1 77 ? 13.766 -1.708 -2.303 1 94.5 77 GLY A CA 1
ATOM 590 C C . GLY A 1 77 ? 15.227 -1.362 -2.115 1 94.5 77 GLY A C 1
ATOM 591 O O . GLY A 1 77 ? 16.078 -1.847 -2.857 1 94.5 77 GLY A O 1
ATOM 592 N N . PRO A 1 78 ? 15.508 -0.618 -1.088 1 96.25 78 PRO A N 1
ATOM 593 C CA . PRO A 1 78 ? 16.891 -0.22 -0.846 1 96.25 78 PRO A CA 1
ATOM 594 C C . PRO A 1 78 ? 17.828 -1.415 -0.639 1 96.25 78 PRO A C 1
ATOM 596 O O . PRO A 1 78 ? 18.969 -1.407 -1.114 1 96.25 78 PRO A O 1
ATOM 599 N N . LEU A 1 79 ? 17.328 -2.479 -0.026 1 94.12 79 LEU A N 1
ATOM 600 C CA . LEU A 1 79 ? 18.188 -3.594 0.345 1 94.12 79 LEU A CA 1
ATOM 601 C C . LEU A 1 79 ? 18.375 -4.551 -0.827 1 94.12 79 LEU A C 1
ATOM 603 O O . LEU A 1 79 ? 19.406 -5.207 -0.944 1 94.12 79 LEU A O 1
ATOM 607 N N . THR A 1 80 ? 17.391 -4.605 -1.706 1 89.94 80 THR A N 1
ATOM 608 C CA . THR A 1 80 ? 17.438 -5.641 -2.734 1 89.94 80 THR A CA 1
ATOM 609 C C . THR A 1 80 ? 17.734 -5.031 -4.098 1 89.94 80 THR A C 1
ATOM 611 O O . THR A 1 80 ? 18.375 -5.672 -4.941 1 89.94 80 THR A O 1
ATOM 614 N N . SER A 1 81 ? 17.297 -3.828 -4.367 1 90 81 SER A N 1
ATOM 615 C CA . SER A 1 81 ? 17.422 -3.252 -5.703 1 90 81 SER A CA 1
ATOM 616 C C . SER A 1 81 ? 18.219 -1.95 -5.668 1 90 81 SER A C 1
ATOM 618 O O . SER A 1 81 ? 18.391 -1.299 -6.699 1 90 81 SER A O 1
ATOM 620 N N . GLY A 1 82 ? 18.625 -1.565 -4.539 1 94.25 82 GLY A N 1
ATOM 621 C CA . GLY A 1 82 ? 19.391 -0.341 -4.418 1 94.25 82 GLY A CA 1
ATOM 622 C C . GLY A 1 82 ? 18.578 0.91 -4.684 1 94.25 82 GLY A C 1
ATOM 623 O O . GLY A 1 82 ? 19.094 1.897 -5.207 1 94.25 82 GLY A O 1
ATOM 624 N N . THR A 1 83 ? 17.328 0.864 -4.465 1 96.5 83 THR A N 1
ATOM 625 C CA . THR A 1 83 ? 16.484 2.043 -4.613 1 96.5 83 THR A CA 1
ATOM 626 C C . THR A 1 83 ? 17.031 3.207 -3.791 1 96.5 83 THR A C 1
ATOM 628 O O . THR A 1 83 ? 17.203 3.086 -2.578 1 96.5 83 THR A O 1
ATOM 631 N N . PRO A 1 84 ? 17.25 4.324 -4.379 1 97.19 84 PRO A N 1
ATOM 632 C CA . PRO A 1 84 ? 18.031 5.367 -3.707 1 97.19 84 PRO A CA 1
ATOM 633 C C . PRO A 1 84 ? 17.156 6.348 -2.93 1 97.19 84 PRO A C 1
ATOM 635 O O . PRO A 1 84 ? 17.672 7.207 -2.213 1 97.19 84 PRO A O 1
ATOM 638 N N . LEU A 1 85 ? 15.867 6.273 -3.037 1 97.38 85 LEU A N 1
ATOM 639 C CA . LEU A 1 85 ? 14.984 7.262 -2.42 1 97.38 85 LEU A CA 1
ATOM 640 C C . LEU A 1 85 ? 13.773 6.59 -1.781 1 97.38 85 LEU A C 1
ATOM 642 O O . LEU A 1 85 ? 13.133 5.746 -2.404 1 97.38 85 LEU A O 1
ATOM 646 N N . VAL A 1 86 ? 13.531 6.906 -0.504 1 98.12 86 VAL A N 1
ATOM 647 C CA . VAL A 1 86 ? 12.281 6.578 0.178 1 98.12 86 VAL A CA 1
ATOM 648 C C . VAL A 1 86 ? 11.547 7.863 0.542 1 98.12 86 VAL A C 1
ATOM 650 O O . VAL A 1 86 ? 12.125 8.781 1.13 1 98.12 86 VAL A O 1
ATOM 653 N N . VAL A 1 87 ? 10.305 7.941 0.16 1 98.31 87 VAL A N 1
ATOM 654 C CA . VAL A 1 87 ? 9.453 9.07 0.52 1 98.31 87 VAL A CA 1
ATOM 655 C C . VAL A 1 87 ? 8.305 8.594 1.406 1 98.31 87 VAL A C 1
ATOM 657 O O . VAL A 1 87 ? 7.578 7.668 1.044 1 98.31 87 VAL A O 1
ATOM 660 N N . VAL A 1 88 ? 8.188 9.133 2.578 1 98.75 88 VAL A N 1
ATOM 661 C CA . VAL A 1 88 ? 6.98 8.984 3.391 1 98.75 88 VAL A CA 1
ATOM 662 C C . VAL A 1 88 ? 6.031 10.148 3.121 1 98.75 88 VAL A C 1
ATOM 664 O O . VAL A 1 88 ? 6.355 11.305 3.404 1 98.75 88 VAL A O 1
ATOM 667 N N . LEU A 1 89 ? 4.863 9.828 2.602 1 98.75 89 LEU A N 1
ATOM 668 C CA . LEU A 1 89 ? 3.975 10.852 2.064 1 98.75 89 LEU A CA 1
ATOM 669 C C . LEU A 1 89 ? 2.684 10.938 2.873 1 98.75 89 LEU A C 1
ATOM 671 O O . LEU A 1 89 ? 1.789 10.102 2.703 1 98.75 89 LEU A O 1
ATOM 675 N N . GLY A 1 90 ? 2.6 11.945 3.779 1 98.62 90 GLY A N 1
ATOM 676 C CA . GLY A 1 90 ? 1.333 12.289 4.406 1 98.62 90 GLY A CA 1
ATOM 677 C C . GLY A 1 90 ? 0.429 13.117 3.516 1 98.62 90 GLY A C 1
ATOM 678 O O . GLY A 1 90 ? 0.817 13.492 2.408 1 98.62 90 GLY A O 1
ATOM 679 N N . HIS A 1 91 ? -0.783 13.383 3.982 1 98.5 91 HIS A N 1
ATOM 680 C CA . HIS A 1 91 ? -1.635 14.164 3.096 1 98.5 91 HIS A CA 1
ATOM 681 C C . HIS A 1 91 ? -2.719 14.898 3.877 1 98.5 91 HIS A C 1
ATOM 683 O O . HIS A 1 91 ? -3.014 14.539 5.02 1 98.5 91 HIS A O 1
ATOM 689 N N . GLN A 1 92 ? -3.24 15.852 3.271 1 97.69 92 GLN A N 1
ATOM 690 C CA . GLN A 1 92 ? -4.293 16.703 3.811 1 97.69 92 GLN A CA 1
ATOM 691 C C . GLN A 1 92 ? -5.602 15.938 3.961 1 97.69 92 GLN A C 1
ATOM 693 O O . GLN A 1 92 ? -5.969 15.148 3.09 1 97.69 92 GLN A O 1
ATOM 698 N N . ARG A 1 93 ? -6.301 16.141 5.176 1 97.25 93 ARG A N 1
ATOM 699 C CA . ARG A 1 93 ? -7.613 15.57 5.461 1 97.25 93 ARG A CA 1
ATOM 700 C C . ARG A 1 93 ? -7.566 14.047 5.422 1 97.25 93 ARG A C 1
ATOM 702 O O . ARG A 1 93 ? -8.406 13.414 4.781 1 97.25 93 ARG A O 1
ATOM 709 N N . CYS A 1 94 ? -6.609 13.57 5.996 1 97.38 94 CYS A N 1
ATOM 710 C CA . CYS A 1 94 ? -6.473 12.117 6.113 1 97.38 94 CYS A CA 1
ATOM 711 C C . CYS A 1 94 ? -7.461 11.562 7.129 1 97.38 94 CYS A C 1
ATOM 713 O O . CYS A 1 94 ? -7.359 11.844 8.32 1 97.38 94 CYS A O 1
ATOM 715 N N . GLY A 1 95 ? -8.367 10.719 6.676 1 96.19 95 GLY A N 1
ATOM 716 C CA . GLY A 1 95 ? -9.383 10.133 7.543 1 96.19 95 GLY A CA 1
ATOM 717 C C . GLY A 1 95 ? -8.797 9.273 8.648 1 96.19 95 GLY A C 1
ATOM 718 O O . GLY A 1 95 ? -9.289 9.281 9.773 1 96.19 95 GLY A O 1
ATOM 719 N N . ALA A 1 96 ? -7.809 8.469 8.359 1 97.31 96 ALA A N 1
ATOM 720 C CA . ALA A 1 96 ? -7.18 7.605 9.352 1 97.31 96 ALA A CA 1
ATOM 721 C C . ALA A 1 96 ? -6.547 8.43 10.477 1 97.31 96 ALA A C 1
ATOM 723 O O . ALA A 1 96 ? -6.652 8.07 11.648 1 97.31 96 ALA A O 1
ATOM 724 N N . VAL A 1 97 ? -5.844 9.5 10.117 1 98.31 97 VAL A N 1
ATOM 725 C CA . VAL A 1 97 ? -5.223 10.359 11.117 1 98.31 97 VAL A CA 1
ATOM 726 C C . VAL A 1 97 ? -6.305 11.016 11.977 1 98.31 97 VAL A C 1
ATOM 728 O O . VAL A 1 97 ? -6.176 11.094 13.203 1 98.31 97 VAL A O 1
ATOM 731 N N . LYS A 1 98 ? -7.355 11.445 11.312 1 97.69 98 LYS A N 1
ATOM 732 C CA . LYS A 1 98 ? -8.461 12.047 12.055 1 97.69 98 LYS A CA 1
ATOM 733 C C . LYS A 1 98 ? -9.062 11.047 13.047 1 97.69 98 LYS A C 1
ATOM 735 O O . LYS A 1 98 ? -9.273 11.375 14.219 1 97.69 98 LYS A O 1
ATOM 740 N N . ALA A 1 99 ? -9.352 9.898 12.578 1 97.31 99 ALA A N 1
ATOM 741 C CA . ALA A 1 99 ? -9.93 8.867 13.438 1 97.31 99 ALA A CA 1
ATOM 742 C C . ALA A 1 99 ? -9.008 8.555 14.617 1 97.31 99 ALA A C 1
ATOM 744 O O . ALA A 1 99 ? -9.469 8.406 15.75 1 97.31 99 ALA A O 1
ATOM 745 N N . ALA A 1 100 ? -7.73 8.398 14.328 1 98.31 100 ALA A N 1
ATOM 746 C CA . ALA A 1 100 ? -6.762 8.125 15.391 1 98.31 100 ALA A CA 1
ATOM 747 C C . ALA A 1 100 ? -6.707 9.273 16.391 1 98.31 100 ALA A C 1
ATOM 749 O O . ALA A 1 100 ? -6.684 9.047 17.609 1 98.31 100 ALA A O 1
ATOM 750 N N . TYR A 1 101 ? -6.676 10.477 15.852 1 98.31 101 TYR A N 1
ATOM 751 C CA . TYR A 1 101 ? -6.637 11.648 16.719 1 98.31 101 TYR A CA 1
ATOM 752 C C . TYR A 1 101 ? -7.824 11.664 17.672 1 98.31 101 TYR A C 1
ATOM 754 O O . TYR A 1 101 ? -7.66 11.852 18.875 1 98.31 101 TYR A O 1
ATOM 762 N N . GLU A 1 102 ? -8.984 11.531 17.125 1 98 102 GLU A N 1
ATOM 763 C CA . GLU A 1 102 ? -10.211 11.562 17.922 1 98 102 GLU A CA 1
ATOM 764 C C . GLU A 1 102 ? -10.234 10.422 18.938 1 98 102 GLU A C 1
ATOM 766 O O . GLU A 1 102 ? -10.656 10.609 20.078 1 98 102 GLU A O 1
ATOM 771 N N . SER A 1 103 ? -9.852 9.266 18.5 1 98.38 103 SER A N 1
ATOM 772 C CA . SER A 1 103 ? -9.797 8.109 19.391 1 98.38 103 SER A CA 1
ATOM 773 C C . SER A 1 103 ? -8.883 8.375 20.578 1 98.38 103 SER A C 1
ATOM 775 O O . SER A 1 103 ? -9.258 8.125 21.734 1 98.38 103 SER A O 1
ATOM 777 N N . LEU A 1 104 ? -7.699 8.844 20.344 1 98.44 104 LEU A N 1
ATOM 778 C CA . LEU A 1 104 ? -6.703 9.086 21.375 1 98.44 104 LEU A CA 1
ATOM 779 C C . LEU A 1 104 ? -7.125 10.242 22.281 1 98.44 104 LEU A C 1
ATOM 781 O O . LEU A 1 104 ? -6.984 10.164 23.516 1 98.44 104 LEU A O 1
ATOM 785 N N . ARG A 1 105 ? -7.617 11.266 21.672 1 97.75 105 ARG A N 1
ATOM 786 C CA . ARG A 1 105 ? -8.07 12.422 22.438 1 97.75 105 ARG A CA 1
ATOM 787 C C . ARG A 1 105 ? -9.18 12.039 23.406 1 97.75 105 ARG A C 1
ATOM 789 O O . ARG A 1 105 ? -9.164 12.453 24.578 1 97.75 105 ARG A O 1
ATOM 796 N N . ASP A 1 106 ? -10.094 11.242 22.922 1 98.12 106 ASP A N 1
ATOM 797 C CA . ASP A 1 106 ? -11.305 10.93 23.688 1 98.12 106 ASP A CA 1
ATOM 798 C C . ASP A 1 106 ? -11.102 9.68 24.547 1 98.12 106 ASP A C 1
ATOM 800 O O . ASP A 1 106 ? -11.938 9.367 25.391 1 98.12 106 ASP A O 1
ATOM 804 N N . GLY A 1 107 ? -10.078 8.969 24.359 1 97.5 107 GLY A N 1
ATOM 805 C CA . GLY A 1 107 ? -9.836 7.727 25.078 1 97.5 107 GLY A CA 1
ATOM 806 C C . GLY A 1 107 ? -10.797 6.617 24.688 1 97.5 107 GLY A C 1
ATOM 807 O O . GLY A 1 107 ? -11.219 5.828 25.531 1 97.5 107 GLY A O 1
ATOM 808 N N . LYS A 1 108 ? -11.227 6.621 23.484 1 97.75 108 LYS A N 1
ATOM 809 C CA . LYS A 1 108 ? -12.156 5.621 22.969 1 97.75 108 LYS A CA 1
ATOM 810 C C . LYS A 1 108 ? -11.5 4.777 21.875 1 97.75 108 LYS A C 1
ATOM 812 O O . LYS A 1 108 ? -11.367 5.219 20.734 1 97.75 108 LYS A O 1
ATOM 817 N N . PRO A 1 109 ? -11.242 3.555 22.188 1 96.5 109 PRO A N 1
ATOM 818 C CA . PRO A 1 109 ? -10.578 2.703 21.203 1 96.5 109 PRO A CA 1
ATOM 819 C C . PRO A 1 109 ? -11.438 2.449 19.969 1 96.5 109 PRO A C 1
ATOM 821 O O . PRO A 1 109 ? -12.672 2.471 20.062 1 96.5 109 PRO A O 1
ATOM 824 N N . LEU A 1 110 ? -10.789 2.289 18.812 1 95.38 110 LEU A N 1
ATOM 825 C CA . LEU A 1 110 ? -11.5 1.894 17.594 1 95.38 110 LEU A CA 1
ATOM 826 C C . LEU A 1 110 ? -11.703 0.384 17.562 1 95.38 110 LEU A C 1
ATOM 828 O O . LEU A 1 110 ? -10.984 -0.364 18.219 1 95.38 110 LEU A O 1
ATOM 832 N N . PRO A 1 111 ? -12.672 -0.02 16.859 1 91.12 111 PRO A N 1
ATOM 833 C CA . PRO A 1 111 ? -12.945 -1.458 16.828 1 91.12 111 PRO A CA 1
ATOM 834 C C . PRO A 1 111 ? -11.906 -2.24 16.031 1 91.12 111 PRO A C 1
ATOM 836 O O . PRO A 1 111 ? -11.359 -1.726 15.047 1 91.12 111 PRO A O 1
ATOM 839 N N . GLY A 1 112 ? -11.703 -3.457 16.516 1 89.88 112 GLY A N 1
ATOM 840 C CA . GLY A 1 112 ? -10.938 -4.426 15.75 1 89.88 112 GLY A CA 1
ATOM 841 C C . GLY A 1 112 ? -9.5 -3.99 15.5 1 89.88 112 GLY A C 1
ATOM 842 O O . GLY A 1 112 ? -8.812 -3.547 16.422 1 89.88 112 GLY A O 1
ATOM 843 N N . ASN A 1 113 ? -9.047 -4.188 14.242 1 94.06 113 ASN A N 1
ATOM 844 C CA . ASN A 1 113 ? -7.652 -3.932 13.898 1 94.06 113 ASN A CA 1
ATOM 845 C C . ASN A 1 113 ? -7.414 -2.455 13.586 1 94.06 113 ASN A C 1
ATOM 847 O O . ASN A 1 113 ? -6.27 -2.035 13.398 1 94.06 113 ASN A O 1
ATOM 851 N N . LEU A 1 114 ? -8.484 -1.685 13.57 1 96.19 114 LEU A N 1
ATOM 852 C CA . LEU A 1 114 ? -8.297 -0.245 13.414 1 96.19 114 LEU A CA 1
ATOM 853 C C . LEU A 1 114 ? -7.5 0.326 14.578 1 96.19 114 LEU A C 1
ATOM 855 O O . LEU A 1 114 ? -6.797 1.327 14.43 1 96.19 114 LEU A O 1
ATOM 859 N N . GLN A 1 115 ? -7.605 -0.38 15.711 1 97.38 115 GLN A N 1
ATOM 860 C CA . GLN A 1 115 ? -6.867 0.059 16.891 1 97.38 115 GLN A CA 1
ATOM 861 C C . GLN A 1 115 ? -5.363 -0.034 16.656 1 97.38 115 GLN A C 1
ATOM 863 O O . GLN A 1 115 ? -4.594 0.763 17.203 1 97.38 115 GLN A O 1
ATOM 868 N N . ALA A 1 116 ? -4.953 -0.972 15.836 1 97.94 116 ALA A N 1
ATOM 869 C CA . ALA A 1 116 ? -3.529 -1.088 15.531 1 97.94 116 ALA A CA 1
ATOM 870 C C . ALA A 1 116 ? -3.014 0.167 14.836 1 97.94 116 ALA A C 1
ATOM 872 O O . ALA A 1 116 ? -1.866 0.569 15.039 1 97.94 116 ALA A O 1
ATOM 873 N N . ILE A 1 117 ? -3.877 0.803 14.008 1 98.31 117 ILE A N 1
ATOM 874 C CA . ILE A 1 117 ? -3.516 2.053 13.344 1 98.31 117 ILE A CA 1
ATOM 875 C C . ILE A 1 117 ? -3.393 3.168 14.383 1 98.31 117 ILE A C 1
ATOM 877 O O . ILE A 1 117 ? -2.428 3.936 14.367 1 98.31 117 ILE A O 1
ATOM 881 N N . VAL A 1 118 ? -4.348 3.205 15.312 1 98.56 118 VAL A N 1
ATOM 882 C CA . VAL A 1 118 ? -4.324 4.203 16.375 1 98.56 118 VAL A CA 1
ATOM 883 C C . VAL A 1 118 ? -3.031 4.074 17.172 1 98.56 118 VAL A C 1
ATOM 885 O O . VAL A 1 118 ? -2.348 5.07 17.422 1 98.56 118 VAL A O 1
ATOM 888 N N . ASP A 1 119 ? -2.703 2.846 17.547 1 98.5 119 ASP A N 1
ATOM 889 C CA . ASP A 1 119 ? -1.503 2.6 18.328 1 98.5 119 ASP A CA 1
ATOM 890 C C . ASP A 1 119 ? -0.248 3.041 17.578 1 98.5 119 ASP A C 1
ATOM 892 O O . ASP A 1 119 ? 0.667 3.617 18.172 1 98.5 119 ASP A O 1
ATOM 896 N N . ALA A 1 120 ? -0.223 2.779 16.312 1 98.38 120 ALA A N 1
ATOM 897 C CA . ALA A 1 120 ? 0.934 3.125 15.5 1 98.38 120 ALA A CA 1
ATOM 898 C C . ALA A 1 120 ? 1.08 4.637 15.367 1 98.38 120 ALA A C 1
ATOM 900 O O . ALA A 1 120 ? 2.189 5.148 15.203 1 98.38 120 ALA A O 1
ATOM 901 N N . LEU A 1 121 ? -0.007 5.398 15.438 1 98.69 121 LEU A N 1
ATOM 902 C CA . LEU A 1 121 ? 0.014 6.84 15.203 1 98.69 121 LEU A CA 1
ATOM 903 C C . LEU A 1 121 ? 0.152 7.605 16.516 1 98.69 121 LEU A C 1
ATOM 905 O O . LEU A 1 121 ? 0.228 8.836 16.516 1 98.69 121 LEU A O 1
ATOM 909 N N . ARG A 1 122 ? 0.237 6.918 17.641 1 98.69 122 ARG A N 1
ATOM 910 C CA . ARG A 1 122 ? 0.266 7.547 18.953 1 98.69 122 ARG A CA 1
ATOM 911 C C . ARG A 1 122 ? 1.44 8.516 19.062 1 98.69 122 ARG A C 1
ATOM 913 O O . ARG A 1 122 ? 1.289 9.625 19.594 1 98.69 122 ARG A O 1
ATOM 920 N N . PRO A 1 123 ? 2.689 8.148 18.625 1 98.56 123 PRO A N 1
ATOM 921 C CA . PRO A 1 123 ? 3.783 9.109 18.734 1 98.56 123 PRO A CA 1
ATOM 922 C C . PRO A 1 123 ? 3.49 10.422 18.016 1 98.56 123 PRO A C 1
ATOM 924 O O . PRO A 1 123 ? 3.865 11.492 18.484 1 98.56 123 PRO A O 1
ATOM 927 N N . ALA A 1 124 ? 2.881 10.32 16.828 1 98.62 124 ALA A N 1
ATOM 928 C CA . ALA A 1 124 ? 2.523 11.523 16.078 1 98.62 124 ALA A CA 1
ATOM 929 C C . ALA A 1 124 ? 1.501 12.359 16.844 1 98.62 124 ALA A C 1
ATOM 931 O O . ALA A 1 124 ? 1.58 13.594 16.859 1 98.62 124 ALA A O 1
ATOM 932 N N . TYR A 1 125 ? 0.532 11.656 17.422 1 98.69 125 TYR A N 1
ATOM 933 C CA . TYR A 1 125 ? -0.458 12.336 18.25 1 98.69 125 TYR A CA 1
ATOM 934 C C . TYR A 1 125 ? 0.213 13.109 19.391 1 98.69 125 TYR A C 1
ATOM 936 O O . TYR A 1 125 ? -0.074 14.289 19.609 1 98.69 125 TYR A O 1
ATOM 944 N N . ASP A 1 126 ? 1.085 12.414 20.125 1 98.5 126 ASP A N 1
ATOM 945 C CA . ASP A 1 126 ? 1.757 13.008 21.266 1 98.5 126 ASP A CA 1
ATOM 946 C C . ASP A 1 126 ? 2.52 14.266 20.875 1 98.5 126 ASP A C 1
ATOM 948 O O . ASP A 1 126 ? 2.451 15.289 21.562 1 98.5 126 ASP A O 1
ATOM 952 N N . ARG A 1 127 ? 3.164 14.219 19.781 1 97.88 127 ARG A N 1
ATOM 953 C CA . ARG A 1 127 ? 3.93 15.375 19.328 1 97.88 127 ARG A CA 1
ATOM 954 C C . ARG A 1 127 ? 3.004 16.484 18.844 1 97.88 127 ARG A C 1
ATOM 956 O O . ARG A 1 127 ? 3.246 17.656 19.109 1 97.88 127 ARG A O 1
ATOM 963 N N . ALA A 1 128 ? 2.029 16.109 18.078 1 97.31 128 ALA A N 1
ATOM 964 C CA . ALA A 1 128 ? 1.104 17.109 17.547 1 97.31 128 ALA A CA 1
ATOM 965 C C . ALA A 1 128 ? 0.427 17.891 18.656 1 97.31 128 ALA A C 1
ATOM 967 O O . ALA A 1 128 ? 0.24 19.109 18.562 1 97.31 128 ALA A O 1
ATOM 968 N N . VAL A 1 129 ? 0.017 17.203 19.719 1 96.38 129 VAL A N 1
ATOM 969 C CA . VAL A 1 129 ? -0.64 17.828 20.859 1 96.38 129 VAL A CA 1
ATOM 970 C C . VAL A 1 129 ? 0.319 18.812 21.531 1 96.38 129 VAL A C 1
ATOM 972 O O . VAL A 1 129 ? -0.083 19.906 21.938 1 96.38 129 VAL A O 1
ATOM 975 N N . ARG A 1 130 ? 1.547 18.438 21.625 1 96.31 130 ARG A N 1
ATOM 976 C CA . ARG A 1 130 ? 2.553 19.312 22.234 1 96.31 130 ARG A CA 1
ATOM 977 C C . ARG A 1 130 ? 2.791 20.547 21.375 1 96.31 130 ARG A C 1
ATOM 979 O O . ARG A 1 130 ? 2.988 21.641 21.891 1 96.31 130 ARG A O 1
ATOM 986 N N . GLU A 1 131 ? 2.867 20.297 20.062 1 94.31 131 GLU A N 1
ATOM 987 C CA . GLU A 1 131 ? 3.119 21.406 19.141 1 94.31 131 GLU A CA 1
ATOM 988 C C . GLU A 1 131 ? 1.93 22.359 19.078 1 94.31 131 GLU A C 1
ATOM 990 O O . GLU A 1 131 ? 2.104 23.562 18.891 1 94.31 131 GLU A O 1
ATOM 995 N N . GLY A 1 132 ? 0.749 21.844 19.219 1 87.5 132 GLY A N 1
ATOM 996 C CA . GLY A 1 132 ? -0.451 22.672 19.188 1 87.5 132 GLY A CA 1
ATOM 997 C C . GLY A 1 132 ? -0.775 23.188 17.797 1 87.5 132 GLY A C 1
ATOM 998 O O . GLY A 1 132 ? -0.342 22.625 16.797 1 87.5 132 GLY A O 1
ATOM 999 N N . GLY A 1 133 ? -1.662 24.234 17.719 1 88.69 133 GLY A N 1
ATOM 1000 C CA . GLY A 1 133 ? -2.078 24.844 16.453 1 88.69 133 GLY A CA 1
ATOM 1001 C C . GLY A 1 133 ? -3.582 24.812 16.25 1 88.69 133 GLY A C 1
ATOM 1002 O O . GLY A 1 133 ? -4.312 24.219 17.047 1 88.69 133 GLY A O 1
ATOM 1003 N N . ALA A 1 134 ? -4.016 25.5 15.219 1 92.81 134 ALA A N 1
ATOM 1004 C CA . ALA A 1 134 ? -5.438 25.703 14.945 1 92.81 134 ALA A CA 1
ATOM 1005 C C . ALA A 1 134 ? -6.09 24.406 14.453 1 92.81 134 ALA A C 1
ATOM 1007 O O . ALA A 1 134 ? -7.285 24.188 14.664 1 92.81 134 ALA A O 1
ATOM 1008 N N . ASP A 1 135 ? -5.305 23.516 13.812 1 95.81 135 ASP A N 1
ATOM 1009 C CA . ASP A 1 135 ? -5.801 22.25 13.289 1 95.81 135 ASP A CA 1
ATOM 1010 C C . ASP A 1 135 ? -4.887 21.094 13.688 1 95.81 135 ASP A C 1
ATOM 1012 O O . ASP A 1 135 ? -4.023 20.672 12.914 1 95.81 135 ASP A O 1
ATOM 1016 N N . PRO A 1 136 ? -5.129 20.562 14.844 1 95.94 136 PRO A N 1
ATOM 1017 C CA . PRO A 1 136 ? -4.227 19.531 15.367 1 95.94 136 PRO A CA 1
ATOM 1018 C C . PRO A 1 136 ? -4.203 18.266 14.5 1 95.94 136 PRO A C 1
ATOM 1020 O O . PRO A 1 136 ? -3.191 17.562 14.461 1 95.94 136 PRO A O 1
ATOM 1023 N N . VAL A 1 137 ? -5.305 17.969 13.844 1 96.88 137 VAL A N 1
ATOM 1024 C CA . VAL A 1 137 ? -5.352 16.797 12.977 1 96.88 137 VAL A CA 1
ATOM 1025 C C . VAL A 1 137 ? -4.387 16.984 11.805 1 96.88 137 VAL A C 1
ATOM 1027 O O . VAL A 1 137 ? -3.648 16.062 11.453 1 96.88 137 VAL A O 1
ATOM 1030 N N . GLU A 1 138 ? -4.395 18.172 11.234 1 96.81 138 GLU A N 1
ATOM 1031 C CA . GLU A 1 138 ? -3.473 18.469 10.141 1 96.81 138 GLU A CA 1
ATOM 1032 C C . GLU A 1 138 ? -2.025 18.469 10.625 1 96.81 138 GLU A C 1
ATOM 1034 O O . GLU A 1 138 ? -1.129 18 9.914 1 96.81 138 GLU A O 1
ATOM 1039 N N . THR A 1 139 ? -1.851 19.094 11.773 1 97.69 139 THR A N 1
ATOM 1040 C CA . THR A 1 139 ? -0.522 19.047 12.375 1 97.69 139 THR A CA 1
ATOM 1041 C C . THR A 1 139 ? -0.062 17.609 12.562 1 97.69 139 THR A C 1
ATOM 1043 O O . THR A 1 139 ? 1.08 17.266 12.242 1 97.69 139 THR A O 1
ATOM 1046 N N . MET A 1 140 ? -0.956 16.781 13.062 1 98.56 140 MET A N 1
ATOM 1047 C CA . MET A 1 140 ? -0.641 15.375 13.32 1 98.56 140 MET A CA 1
ATOM 1048 C C . MET A 1 140 ? -0.297 14.648 12.023 1 98.56 140 MET A C 1
ATOM 1050 O O . MET A 1 140 ? 0.589 13.797 12.008 1 98.56 140 MET A O 1
ATOM 1054 N N . ALA A 1 141 ? -0.987 14.961 10.961 1 98.31 141 ALA A N 1
ATOM 1055 C CA . ALA A 1 141 ? -0.712 14.328 9.672 1 98.31 141 ALA A CA 1
ATOM 1056 C C . ALA A 1 141 ? 0.705 14.641 9.195 1 98.31 141 ALA A C 1
ATOM 1058 O O . ALA A 1 141 ? 1.413 13.758 8.711 1 98.31 141 ALA A O 1
ATOM 1059 N N . ARG A 1 142 ? 1.12 15.875 9.312 1 97.94 142 ARG A N 1
ATOM 1060 C CA . ARG A 1 142 ? 2.473 16.266 8.938 1 97.94 142 ARG A CA 1
ATOM 1061 C C . ARG A 1 142 ? 3.508 15.609 9.844 1 97.94 142 ARG A C 1
ATOM 1063 O O . ARG A 1 142 ? 4.52 15.094 9.367 1 97.94 142 ARG A O 1
ATOM 1070 N N . VAL A 1 143 ? 3.266 15.617 11.094 1 98.12 143 VAL A N 1
ATOM 1071 C CA . VAL A 1 143 ? 4.18 15.047 12.078 1 98.12 143 VAL A CA 1
ATOM 1072 C C . VAL A 1 143 ? 4.332 13.547 11.844 1 98.12 143 VAL A C 1
ATOM 1074 O O . VAL A 1 143 ? 5.434 13.008 11.961 1 98.12 143 VAL A O 1
ATOM 1077 N N . GLN A 1 144 ? 3.23 12.867 11.547 1 98.69 144 GLN A N 1
ATOM 1078 C CA . GLN A 1 144 ? 3.273 11.438 11.25 1 98.69 144 GLN A CA 1
ATOM 1079 C C . GLN A 1 144 ? 4.25 11.141 10.117 1 98.69 144 GLN A C 1
ATOM 1081 O O . GLN A 1 144 ? 5.047 10.203 10.211 1 98.69 144 GLN A O 1
ATOM 1086 N N . ALA A 1 145 ? 4.172 11.922 9.062 1 98.44 145 ALA A N 1
ATOM 1087 C CA . ALA A 1 145 ? 5.078 11.734 7.934 1 98.44 145 ALA A CA 1
ATOM 1088 C C . ALA A 1 145 ? 6.527 11.984 8.344 1 98.44 145 ALA A C 1
ATOM 1090 O O . ALA A 1 145 ? 7.422 11.219 7.98 1 98.44 145 ALA A O 1
ATOM 1091 N N . GLU A 1 146 ? 6.75 12.992 9.125 1 98.06 146 GLU A N 1
ATOM 1092 C CA . GLU A 1 146 ? 8.094 13.359 9.57 1 98.06 146 GLU A CA 1
ATOM 1093 C C . GLU A 1 146 ? 8.68 12.289 10.484 1 98.06 146 GLU A C 1
ATOM 1095 O O . GLU A 1 146 ? 9.828 11.875 10.312 1 98.06 146 GLU A O 1
ATOM 1100 N N . LEU A 1 147 ? 7.91 11.906 11.477 1 98.19 147 LEU A N 1
ATOM 1101 C CA . LEU A 1 147 ? 8.383 10.93 12.453 1 98.19 147 LEU A CA 1
ATOM 1102 C C . LEU A 1 147 ? 8.656 9.586 11.781 1 98.19 147 LEU A C 1
ATOM 1104 O O . LEU A 1 147 ? 9.664 8.93 12.078 1 98.19 147 LEU A O 1
ATOM 1108 N N . THR A 1 148 ? 7.766 9.188 10.945 1 98.5 148 THR A N 1
ATOM 1109 C CA . THR A 1 148 ? 7.941 7.914 10.242 1 98.5 148 THR A CA 1
ATOM 1110 C C . THR A 1 148 ? 9.203 7.934 9.391 1 98.5 148 THR A C 1
ATOM 1112 O O . THR A 1 148 ? 9.977 6.973 9.391 1 98.5 148 THR A O 1
ATOM 1115 N N . ALA A 1 149 ? 9.414 9.016 8.664 1 98.25 149 ALA A N 1
ATOM 1116 C CA . ALA A 1 149 ? 10.625 9.148 7.852 1 98.25 149 ALA A CA 1
ATOM 1117 C C . ALA A 1 149 ? 11.875 9.102 8.727 1 98.25 149 ALA A C 1
ATOM 1119 O O . ALA A 1 149 ? 12.859 8.453 8.375 1 98.25 149 ALA A O 1
ATOM 1120 N N . ALA A 1 150 ? 11.844 9.797 9.82 1 97.75 150 ALA A N 1
ATOM 1121 C CA . ALA A 1 150 ? 12.984 9.82 10.734 1 97.75 150 ALA A CA 1
ATOM 1122 C C . ALA A 1 150 ? 13.281 8.422 11.273 1 97.75 150 ALA A C 1
ATOM 1124 O O . ALA A 1 150 ? 14.438 8.016 11.359 1 97.75 150 ALA A O 1
ATOM 1125 N N . ASP A 1 151 ? 12.25 7.738 11.656 1 97.56 151 ASP A N 1
ATOM 1126 C CA . ASP A 1 151 ? 12.406 6.383 12.172 1 97.56 151 ASP A CA 1
ATOM 1127 C C . ASP A 1 151 ? 13.008 5.457 11.117 1 97.56 151 ASP A C 1
ATOM 1129 O O . ASP A 1 151 ? 13.883 4.645 11.43 1 97.56 151 ASP A O 1
ATOM 1133 N N . LEU A 1 152 ? 12.484 5.535 9.898 1 97.44 152 LEU A N 1
ATOM 1134 C CA . LEU A 1 152 ? 13.016 4.723 8.812 1 97.44 152 LEU A CA 1
ATOM 1135 C C . LEU A 1 152 ? 14.477 5.078 8.523 1 97.44 152 LEU A C 1
ATOM 1137 O O . LEU A 1 152 ? 15.305 4.191 8.312 1 97.44 152 LEU A O 1
ATOM 1141 N N . ARG A 1 153 ? 14.781 6.328 8.539 1 96.19 153 ARG A N 1
ATOM 1142 C CA . ARG A 1 153 ? 16.125 6.805 8.273 1 96.19 153 ARG A CA 1
ATOM 1143 C C . ARG A 1 153 ? 17.125 6.234 9.281 1 96.19 153 ARG A C 1
ATOM 1145 O O . ARG A 1 153 ? 18.266 5.953 8.945 1 96.19 153 ARG A O 1
ATOM 1152 N N . SER A 1 154 ? 16.672 5.961 10.484 1 96.38 154 SER A N 1
ATOM 1153 C CA . SER A 1 154 ? 17.578 5.602 11.57 1 96.38 154 SER A CA 1
ATOM 1154 C C . SER A 1 154 ? 17.453 4.121 11.922 1 96.38 154 SER A C 1
ATOM 1156 O O . SER A 1 154 ? 18.109 3.641 12.852 1 96.38 154 SER A O 1
ATOM 1158 N N . ASN A 1 155 ? 16.562 3.428 11.188 1 94.94 155 ASN A N 1
ATOM 1159 C CA . ASN A 1 155 ? 16.406 2.035 11.594 1 94.94 155 ASN A CA 1
ATOM 1160 C C . ASN A 1 155 ? 17.641 1.205 11.227 1 94.94 155 ASN A C 1
ATOM 1162 O O . ASN A 1 155 ? 18.5 1.659 10.469 1 94.94 155 ASN A O 1
ATOM 1166 N N . GLN A 1 156 ? 17.75 0.076 11.797 1 95.12 156 GLN A N 1
ATOM 1167 C CA . GLN A 1 156 ? 18.953 -0.751 11.773 1 95.12 156 GLN A CA 1
ATOM 1168 C C . GLN A 1 156 ? 19.391 -1.052 10.344 1 95.12 156 GLN A C 1
ATOM 1170 O O . GLN A 1 156 ? 20.578 -1.054 10.039 1 95.12 156 GLN A O 1
ATOM 1175 N N . ASP A 1 157 ? 18.516 -1.245 9.445 1 95.19 157 ASP A N 1
ATOM 1176 C CA . ASP A 1 157 ? 18.844 -1.776 8.125 1 95.19 157 ASP A CA 1
ATOM 1177 C C . ASP A 1 157 ? 19.062 -0.649 7.121 1 95.19 157 ASP A C 1
ATOM 1179 O O . ASP A 1 157 ? 19.828 -0.799 6.164 1 95.19 157 ASP A O 1
ATOM 1183 N N . LEU A 1 158 ? 18.406 0.469 7.297 1 97 158 LEU A N 1
ATOM 1184 C CA . LEU A 1 158 ? 18.484 1.55 6.32 1 97 158 LEU A CA 1
ATOM 1185 C C . LEU A 1 158 ? 19.531 2.576 6.719 1 97 158 LEU A C 1
ATOM 1187 O O . LEU A 1 158 ? 20.141 3.225 5.859 1 97 158 LEU A O 1
ATOM 1191 N N . ALA A 1 159 ? 19.844 2.721 8.008 1 97.38 159 ALA A N 1
ATOM 1192 C CA . ALA A 1 159 ? 20.75 3.75 8.516 1 97.38 159 ALA A CA 1
ATOM 1193 C C . ALA A 1 159 ? 22.109 3.66 7.855 1 97.38 159 ALA A C 1
ATOM 1195 O O . ALA A 1 159 ? 22.703 4.68 7.492 1 97.38 159 ALA A O 1
ATOM 1196 N N . PRO A 1 160 ? 22.672 2.455 7.688 1 97.19 160 PRO A N 1
ATOM 1197 C CA . PRO A 1 160 ? 23.984 2.381 7.039 1 97.19 160 PRO A CA 1
ATOM 1198 C C . PRO A 1 160 ? 23.969 2.912 5.605 1 97.19 160 PRO A C 1
ATOM 1200 O O . PRO A 1 160 ? 24.938 3.529 5.16 1 97.19 160 PRO A O 1
ATOM 1203 N N . LEU A 1 161 ? 22.922 2.65 4.871 1 97.12 161 LEU A N 1
ATOM 1204 C CA . LEU A 1 161 ? 22.797 3.148 3.506 1 97.12 161 LEU A CA 1
ATOM 1205 C C . LEU A 1 161 ? 22.672 4.668 3.492 1 97.12 161 LEU A C 1
ATOM 1207 O O . LEU A 1 161 ? 23.25 5.332 2.619 1 97.12 161 LEU A O 1
ATOM 1211 N N . VAL A 1 162 ? 21.938 5.18 4.438 1 97.25 162 VAL A N 1
ATOM 1212 C CA . VAL A 1 162 ? 21.766 6.625 4.559 1 97.25 162 VAL A CA 1
ATOM 1213 C C . VAL A 1 162 ? 23.109 7.273 4.867 1 97.25 162 VAL A C 1
ATOM 1215 O O . VAL A 1 162 ? 23.5 8.266 4.242 1 97.25 162 VAL A O 1
ATOM 1218 N N . LYS A 1 163 ? 23.828 6.738 5.793 1 96.88 163 LYS A N 1
ATOM 1219 C CA . LYS A 1 163 ? 25.125 7.266 6.207 1 96.88 163 LYS A CA 1
ATOM 1220 C C . LYS A 1 163 ? 26.109 7.277 5.047 1 96.88 163 LYS A C 1
ATOM 1222 O O . LYS A 1 163 ? 26.938 8.188 4.93 1 96.88 163 LYS A O 1
ATOM 1227 N N . LYS A 1 164 ? 26.031 6.332 4.176 1 97 164 LYS A N 1
ATOM 1228 C CA . LYS A 1 164 ? 26.953 6.199 3.051 1 97 164 LYS A CA 1
ATOM 1229 C C . LYS A 1 164 ? 26.516 7.047 1.867 1 97 164 LYS A C 1
ATOM 1231 O O . LYS A 1 164 ? 27.188 7.09 0.834 1 97 164 LYS A O 1
ATOM 1236 N N . GLY A 1 165 ? 25.359 7.637 1.957 1 95.94 165 GLY A N 1
ATOM 1237 C CA . GLY A 1 165 ? 24.844 8.477 0.883 1 95.94 165 GLY A CA 1
ATOM 1238 C C . GLY A 1 165 ? 24.188 7.691 -0.233 1 95.94 165 GLY A C 1
ATOM 1239 O O . GLY A 1 165 ? 23.938 8.227 -1.315 1 95.94 165 GLY A O 1
ATOM 1240 N N . LEU A 1 166 ? 23.891 6.441 0.01 1 96.88 166 LEU A N 1
ATOM 1241 C CA . LEU A 1 166 ? 23.312 5.562 -1.002 1 96.88 166 LEU A CA 1
ATOM 1242 C C . LEU A 1 166 ? 21.781 5.609 -0.953 1 96.88 166 LEU A C 1
ATOM 1244 O O . LEU A 1 166 ? 21.125 5.168 -1.891 1 96.88 166 LEU A O 1
ATOM 1248 N N . LEU A 1 167 ? 21.203 6.137 0.146 1 97.5 167 LEU A N 1
ATOM 1249 C CA . LEU A 1 167 ? 19.766 6.211 0.34 1 97.5 167 LEU A CA 1
ATOM 1250 C C . LEU A 1 167 ? 19.375 7.531 0.997 1 97.5 167 LEU A C 1
ATOM 1252 O O . LEU A 1 167 ? 19.984 7.949 1.979 1 97.5 167 LEU A O 1
ATOM 1256 N N . ALA A 1 168 ? 18.422 8.18 0.402 1 97.62 168 ALA A N 1
ATOM 1257 C CA . ALA A 1 168 ? 17.75 9.305 1.047 1 97.62 168 ALA A CA 1
ATOM 1258 C C . ALA A 1 168 ? 16.359 8.914 1.52 1 97.62 168 ALA A C 1
ATOM 1260 O O . ALA A 1 168 ? 15.633 8.188 0.823 1 97.62 168 ALA A O 1
ATOM 1261 N N . VAL A 1 169 ? 15.977 9.305 2.709 1 97.88 169 VAL A N 1
ATOM 1262 C CA . VAL A 1 169 ? 14.641 9.125 3.25 1 97.88 169 VAL A CA 1
ATOM 1263 C C . VAL A 1 169 ? 14.016 10.477 3.576 1 97.88 169 VAL A C 1
ATOM 1265 O O . VAL A 1 169 ? 14.547 11.227 4.402 1 97.88 169 VAL A O 1
ATOM 1268 N N . VAL A 1 170 ? 12.875 10.758 2.977 1 97.38 170 VAL A N 1
ATOM 1269 C CA . VAL A 1 170 ? 12.297 12.086 3.092 1 97.38 170 VAL A CA 1
ATOM 1270 C C . VAL A 1 170 ? 10.844 11.977 3.547 1 97.38 170 VAL A C 1
ATOM 1272 O O . VAL A 1 170 ? 10.148 11.023 3.197 1 97.38 170 VAL A O 1
ATOM 1275 N N . GLY A 1 171 ? 10.422 12.883 4.434 1 98 171 GLY A N 1
ATOM 1276 C CA . GLY A 1 171 ? 9.016 13.117 4.711 1 98 171 GLY A CA 1
ATOM 1277 C C . GLY A 1 171 ? 8.406 14.188 3.832 1 98 171 GLY A C 1
ATOM 1278 O O . GLY A 1 171 ? 9.031 15.219 3.572 1 98 171 GLY A O 1
ATOM 1279 N N . ALA A 1 172 ? 7.27 13.953 3.283 1 98.19 172 ALA A N 1
ATOM 1280 C CA . ALA A 1 172 ? 6.59 14.898 2.398 1 98.19 172 ALA A CA 1
ATOM 1281 C C . ALA A 1 172 ? 5.094 14.938 2.693 1 98.19 172 ALA A C 1
ATOM 1283 O O . ALA A 1 172 ? 4.582 14.133 3.473 1 98.19 172 ALA A O 1
ATOM 1284 N N . TYR A 1 173 ? 4.445 15.953 2.162 1 98.19 173 TYR A N 1
ATOM 1285 C CA . TYR A 1 173 ? 3.035 16.203 2.441 1 98.19 173 TYR A CA 1
ATOM 1286 C C . TYR A 1 173 ? 2.295 16.625 1.178 1 98.19 173 TYR A C 1
ATOM 1288 O O . TYR A 1 173 ? 2.738 17.516 0.459 1 98.19 173 TYR A O 1
ATOM 1296 N N . TYR A 1 174 ? 1.189 15.945 0.885 1 98.06 174 TYR A N 1
ATOM 1297 C CA . TYR A 1 174 ? 0.363 16.203 -0.289 1 98.06 174 TYR A CA 1
ATOM 1298 C C . TYR A 1 174 ? -0.866 17.031 0.079 1 98.06 174 TYR A C 1
ATOM 1300 O O . TYR A 1 174 ? -1.633 16.641 0.966 1 98.06 174 TYR A O 1
ATOM 1308 N N . SER A 1 175 ? -1.053 18.109 -0.605 1 96.88 175 SER A N 1
ATOM 1309 C CA . SER A 1 175 ? -2.23 18.953 -0.43 1 96.88 175 SER A CA 1
ATOM 1310 C C . SER A 1 175 ? -3.352 18.547 -1.376 1 96.88 175 SER A C 1
ATOM 1312 O O . SER A 1 175 ? -3.201 18.609 -2.598 1 96.88 175 SER A O 1
ATOM 1314 N N . LEU A 1 176 ? -4.477 18.156 -0.771 1 95 176 LEU A N 1
ATOM 1315 C CA . LEU A 1 176 ? -5.629 17.797 -1.591 1 95 176 LEU A CA 1
ATOM 1316 C C . LEU A 1 176 ? -6.199 19.016 -2.297 1 95 176 LEU A C 1
ATOM 1318 O O . LEU A 1 176 ? -6.781 18.906 -3.377 1 95 176 LEU A O 1
ATOM 1322 N N . ASP A 1 177 ? -5.98 20.188 -1.753 1 92.94 177 ASP A N 1
ATOM 1323 C CA . ASP A 1 177 ? -6.527 21.422 -2.305 1 92.94 177 ASP A CA 1
ATOM 1324 C C . ASP A 1 177 ? -5.762 21.844 -3.557 1 92.94 177 ASP A C 1
ATOM 1326 O O . ASP A 1 177 ? -6.367 22.266 -4.543 1 92.94 177 ASP A O 1
ATOM 1330 N N . THR A 1 178 ? -4.477 21.703 -3.545 1 92.44 178 THR A N 1
ATOM 1331 C CA . THR A 1 178 ? -3.67 22.297 -4.605 1 92.44 178 THR A CA 1
ATOM 1332 C C . THR A 1 178 ? -3.059 21.203 -5.488 1 92.44 178 THR A C 1
ATOM 1334 O O . THR A 1 178 ? -2.623 21.484 -6.609 1 92.44 178 THR A O 1
ATOM 1337 N N . GLY A 1 179 ? -2.922 19.969 -4.938 1 94 179 GLY A N 1
ATOM 1338 C CA . GLY A 1 179 ? -2.268 18.891 -5.645 1 94 179 GLY A CA 1
ATOM 1339 C C . GLY A 1 179 ? -0.761 18.891 -5.477 1 94 179 GLY A C 1
ATOM 1340 O O . GLY A 1 179 ? -0.074 18 -5.996 1 94 179 GLY A O 1
ATOM 1341 N N . THR A 1 180 ? -0.262 19.797 -4.688 1 95.31 180 THR A N 1
ATOM 1342 C CA . THR A 1 180 ? 1.183 19.938 -4.551 1 95.31 180 THR A CA 1
ATOM 1343 C C . THR A 1 180 ? 1.723 19 -3.473 1 95.31 180 THR A C 1
ATOM 1345 O O . THR A 1 180 ? 1.042 18.734 -2.48 1 95.31 180 THR A O 1
ATOM 1348 N N . VAL A 1 181 ? 2.881 18.5 -3.705 1 96.5 181 VAL A N 1
ATOM 1349 C CA . VAL A 1 181 ? 3.654 17.766 -2.709 1 96.5 181 VAL A CA 1
ATOM 1350 C C . VAL A 1 181 ? 4.789 18.641 -2.184 1 96.5 181 VAL A C 1
ATOM 1352 O O . VAL A 1 181 ? 5.602 19.141 -2.961 1 96.5 181 VAL A O 1
ATOM 1355 N N . ASP A 1 182 ? 4.848 18.812 -0.903 1 95.62 182 ASP A N 1
ATOM 1356 C CA . ASP A 1 182 ? 5.91 19.578 -0.252 1 95.62 182 ASP A CA 1
ATOM 1357 C C . ASP A 1 182 ? 6.801 18.672 0.593 1 95.62 182 ASP A C 1
ATOM 1359 O O . ASP A 1 182 ? 6.301 17.875 1.404 1 95.62 182 ASP A O 1
ATOM 1363 N N . VAL A 1 183 ? 8.047 18.797 0.44 1 95.38 183 VAL A N 1
ATOM 1364 C CA . VAL A 1 183 ? 8.984 18.062 1.294 1 95.38 183 VAL A CA 1
ATOM 1365 C C . VAL A 1 183 ? 9.039 18.719 2.672 1 95.38 183 VAL A C 1
ATOM 1367 O O . VAL A 1 183 ? 9.234 19.938 2.781 1 95.38 183 VAL A O 1
ATOM 1370 N N . LEU A 1 184 ? 8.836 17.969 3.701 1 93.5 184 LEU A N 1
ATOM 1371 C CA . LEU A 1 184 ? 8.828 18.453 5.074 1 93.5 184 LEU A CA 1
ATOM 1372 C C . LEU A 1 184 ? 10.203 18.312 5.715 1 93.5 184 LEU A C 1
ATOM 1374 O O . LEU A 1 184 ? 10.664 19.219 6.414 1 93.5 184 LEU A O 1
ATOM 1378 N N . ALA A 1 185 ? 10.734 17.156 5.57 1 86.5 185 ALA A N 1
ATOM 1379 C CA . ALA A 1 185 ? 12.016 16.844 6.195 1 86.5 185 ALA A CA 1
ATOM 1380 C C . ALA A 1 185 ? 12.797 15.82 5.371 1 86.5 185 ALA A C 1
ATOM 1382 O O . ALA A 1 185 ? 12.195 14.984 4.688 1 86.5 185 ALA A O 1
ATOM 1383 N N . GLY A 1 186 ? 14.008 15.898 5.465 1 68.75 186 GLY A N 1
ATOM 1384 C CA . GLY A 1 186 ? 14.875 14.984 4.734 1 68.75 186 GLY A CA 1
ATOM 1385 C C . GLY A 1 186 ? 15.18 15.453 3.324 1 68.75 186 GLY A C 1
ATOM 1386 O O . GLY A 1 186 ? 14.312 16.016 2.654 1 68.75 186 GLY A O 1
ATOM 1387 N N . ALA A 1 187 ? 16.25 16.219 2.963 1 64.25 187 ALA A N 1
ATOM 1388 C CA . ALA A 1 187 ? 16.625 16.578 1.595 1 64.25 187 ALA A CA 1
ATOM 1389 C C . ALA A 1 187 ? 17.562 15.531 0.998 1 64.25 187 ALA A C 1
ATOM 1391 O O . ALA A 1 187 ? 18.438 15.008 1.689 1 64.25 187 ALA A O 1
ATOM 1392 N N . PRO A 1 188 ? 16.875 15.023 -0.248 1 52.97 188 PRO A N 1
ATOM 1393 C CA . PRO A 1 188 ? 17.859 14.148 -0.894 1 52.97 188 PRO A CA 1
ATOM 1394 C C . PRO A 1 188 ? 19.234 14.797 -0.995 1 52.97 188 PRO A C 1
ATOM 1396 O O . PRO A 1 188 ? 19.344 16.016 -1.049 1 52.97 188 PRO A O 1
ATOM 1399 N N . SER A 1 189 ? 20.203 14.047 -0.482 1 42.69 189 SER A N 1
ATOM 1400 C CA . SER A 1 189 ? 21.531 14.641 -0.669 1 42.69 189 SER A CA 1
ATOM 1401 C C . SER A 1 189 ? 21.703 15.133 -2.1 1 42.69 189 SER A C 1
ATOM 1403 O O . SER A 1 189 ? 21.141 14.57 -3.037 1 42.69 189 SER A O 1
ATOM 1405 N N . MET B 1 1 ? -13.68 -5.051 -13.672 1 89 1 MET B N 1
ATOM 1406 C CA . MET B 1 1 ? -12.961 -5.891 -14.633 1 89 1 MET B CA 1
ATOM 1407 C C . MET B 1 1 ? -12.945 -5.242 -16.016 1 89 1 MET B C 1
ATOM 1409 O O . MET B 1 1 ? -12.062 -5.523 -16.828 1 89 1 MET B O 1
ATOM 1413 N N . GLU B 1 2 ? -13.883 -4.395 -16.188 1 87.06 2 GLU B N 1
ATOM 1414 C CA . GLU B 1 2 ? -13.875 -3.652 -17.438 1 87.06 2 GLU B CA 1
ATOM 1415 C C . GLU B 1 2 ? -12.617 -2.797 -17.562 1 87.06 2 GLU B C 1
ATOM 1417 O O . GLU B 1 2 ? -12.047 -2.684 -18.656 1 87.06 2 GLU B O 1
ATOM 1422 N N . GLY B 1 3 ? -12.195 -2.172 -16.438 1 88.75 3 GLY B N 1
ATOM 1423 C CA . GLY B 1 3 ? -10.969 -1.395 -16.453 1 88.75 3 GLY B CA 1
ATOM 1424 C C . GLY B 1 3 ? -9.742 -2.217 -16.812 1 88.75 3 GLY B C 1
ATOM 1425 O O . GLY B 1 3 ? -8.875 -1.752 -17.547 1 88.75 3 GLY B O 1
ATOM 1426 N N . ASN B 1 4 ? -9.711 -3.455 -16.328 1 92.5 4 ASN B N 1
ATOM 1427 C CA . ASN B 1 4 ? -8.578 -4.312 -16.672 1 92.5 4 ASN B CA 1
ATOM 1428 C C . ASN B 1 4 ? -8.586 -4.691 -18.141 1 92.5 4 ASN B C 1
ATOM 1430 O O . ASN B 1 4 ? -7.531 -4.816 -18.766 1 92.5 4 ASN B O 1
ATOM 1434 N N . LYS B 1 5 ? -9.773 -4.918 -18.688 1 91.06 5 LYS B N 1
ATOM 1435 C CA . LYS B 1 5 ? -9.859 -5.195 -20.109 1 91.06 5 LYS B CA 1
ATOM 1436 C C . LYS B 1 5 ? -9.266 -4.055 -20.938 1 91.06 5 LYS B C 1
ATOM 1438 O O . LYS B 1 5 ? -8.555 -4.293 -21.906 1 91.06 5 LYS B O 1
ATOM 1443 N N . ARG B 1 6 ? -9.523 -2.842 -20.562 1 89.75 6 ARG B N 1
ATOM 1444 C CA . ARG B 1 6 ? -8.945 -1.682 -21.219 1 89.75 6 ARG B CA 1
ATOM 1445 C C . ARG B 1 6 ? -7.426 -1.658 -21.062 1 89.75 6 ARG B C 1
ATOM 1447 O O . ARG B 1 6 ? -6.707 -1.298 -22 1 89.75 6 ARG B O 1
ATOM 1454 N N . TRP B 1 7 ? -6.969 -2.035 -19.906 1 89.56 7 TRP B N 1
ATOM 1455 C CA . TRP B 1 7 ? -5.539 -2.129 -19.625 1 89.56 7 TRP B CA 1
ATOM 1456 C C . TRP B 1 7 ? -4.867 -3.119 -20.578 1 89.56 7 TRP B C 1
ATOM 1458 O O . TRP B 1 7 ? -3.838 -2.809 -21.172 1 89.56 7 TRP B O 1
ATOM 1468 N N . VAL B 1 8 ? -5.484 -4.195 -20.734 1 88.56 8 VAL B N 1
ATOM 1469 C CA . VAL B 1 8 ? -4.922 -5.262 -21.562 1 88.56 8 VAL B CA 1
ATOM 1470 C C . VAL B 1 8 ? -4.891 -4.82 -23.031 1 88.56 8 VAL B C 1
ATOM 1472 O O . VAL B 1 8 ? -3.895 -5.031 -23.719 1 88.56 8 VAL B O 1
ATOM 1475 N N . SER B 1 9 ? -5.887 -4.156 -23.406 1 86.94 9 SER B N 1
ATOM 1476 C CA . SER B 1 9 ? -5.996 -3.777 -24.812 1 86.94 9 SER B CA 1
ATOM 1477 C C . SER B 1 9 ? -5.18 -2.527 -25.125 1 86.94 9 SER B C 1
ATOM 1479 O O . SER B 1 9 ? -4.898 -2.227 -26.281 1 86.94 9 SER B O 1
ATOM 1481 N N . GLY B 1 10 ? -4.844 -1.803 -24.062 1 83.12 10 GLY B N 1
ATOM 1482 C CA . GLY B 1 10 ? -4.133 -0.546 -24.234 1 83.12 10 GLY B CA 1
ATOM 1483 C C . GLY B 1 10 ? -5.051 0.619 -24.562 1 83.12 10 GLY B C 1
ATOM 1484 O O . GLY B 1 10 ? -4.586 1.726 -24.828 1 83.12 10 GLY B O 1
ATOM 1485 N N . ASN B 1 11 ? -6.32 0.365 -24.547 1 83.88 11 ASN B N 1
ATOM 1486 C CA . ASN B 1 11 ? -7.301 1.411 -24.812 1 83.88 11 ASN B CA 1
ATOM 1487 C C . ASN B 1 11 ? -7.789 2.068 -23.531 1 83.88 11 ASN B C 1
ATOM 1489 O O . ASN B 1 11 ? -8.977 2.021 -23.203 1 83.88 11 ASN B O 1
ATOM 1493 N N . LEU B 1 12 ? -6.859 2.773 -22.922 1 82.69 12 LEU B N 1
ATOM 1494 C CA . LEU B 1 12 ? -7.121 3.365 -21.609 1 82.69 12 LEU B CA 1
ATOM 1495 C C . LEU B 1 12 ? -7.98 4.617 -21.734 1 82.69 12 LEU B C 1
ATOM 1497 O O . LEU B 1 12 ? -7.809 5.398 -22.672 1 82.69 12 LEU B O 1
ATOM 1501 N N . ARG B 1 13 ? -8.867 4.805 -20.766 1 79.31 13 ARG B N 1
ATOM 1502 C CA . ARG B 1 13 ? -9.727 5.984 -20.719 1 79.31 13 ARG B CA 1
ATOM 1503 C C . ARG B 1 13 ? -9.219 6.996 -19.703 1 79.31 13 ARG B C 1
ATOM 1505 O O . ARG B 1 13 ? -9.555 8.18 -19.766 1 79.31 13 ARG B O 1
ATOM 1512 N N . HIS B 1 14 ? -8.445 6.559 -18.75 1 75.12 14 HIS B N 1
ATOM 1513 C CA . HIS B 1 14 ? -7.91 7.367 -17.656 1 75.12 14 HIS B CA 1
ATOM 1514 C C . HIS B 1 14 ? -9.016 8.141 -16.953 1 75.12 14 HIS B C 1
ATOM 1516 O O . HIS B 1 14 ? -8.906 9.352 -16.75 1 75.12 14 HIS B O 1
ATOM 1522 N N . PRO B 1 15 ? -10.016 7.508 -16.625 1 76.12 15 PRO B N 1
ATOM 1523 C CA . PRO B 1 15 ? -11.094 8.242 -15.953 1 76.12 15 PRO B CA 1
ATOM 1524 C C . PRO B 1 15 ? -10.672 8.812 -14.609 1 76.12 15 PRO B C 1
ATOM 1526 O O . PRO B 1 15 ? -9.773 8.273 -13.953 1 76.12 15 PRO B O 1
ATOM 1529 N N . ASP B 1 16 ? -11.305 10.055 -14.25 1 77.31 16 ASP B N 1
ATOM 1530 C CA . ASP B 1 16 ? -11.203 10.594 -12.898 1 77.31 16 ASP B CA 1
ATOM 1531 C C . ASP B 1 16 ? -9.773 11.023 -12.578 1 77.31 16 ASP B C 1
ATOM 1533 O O . ASP B 1 16 ? -9.305 10.844 -11.453 1 77.31 16 ASP B O 1
ATOM 1537 N N . ARG B 1 17 ? -9.008 11.508 -13.562 1 77.31 17 ARG B N 1
ATOM 1538 C CA . ARG B 1 17 ? -7.617 11.891 -13.32 1 77.31 17 ARG B CA 1
ATOM 1539 C C . ARG B 1 17 ? -7.383 13.359 -13.664 1 77.31 17 ARG B C 1
ATOM 1541 O O . ARG B 1 17 ? -6.254 13.852 -13.578 1 77.31 17 ARG B O 1
ATOM 1548 N N . ASP B 1 18 ? -8.461 14 -13.945 1 76.94 18 ASP B N 1
ATOM 1549 C CA . ASP B 1 18 ? -8.32 15.398 -14.352 1 76.94 18 ASP B CA 1
ATOM 1550 C C . ASP B 1 18 ? -8.461 16.328 -13.148 1 76.94 18 ASP B C 1
ATOM 1552 O O . ASP B 1 18 ? -8.977 15.93 -12.102 1 76.94 18 ASP B O 1
ATOM 1556 N N . PRO B 1 19 ? -8 17.547 -13.359 1 78.69 19 PRO B N 1
ATOM 1557 C CA . PRO B 1 19 ? -8.07 18.516 -12.273 1 78.69 19 PRO B CA 1
ATOM 1558 C C . PRO B 1 19 ? -9.492 18.719 -11.75 1 78.69 19 PRO B C 1
ATOM 1560 O O . PRO B 1 19 ? -9.688 18.984 -10.562 1 78.69 19 PRO B O 1
ATOM 1563 N N . ASP B 1 20 ? -10.43 18.656 -12.609 1 80.44 20 ASP B N 1
ATOM 1564 C CA . ASP B 1 20 ? -11.812 18.797 -12.172 1 80.44 20 ASP B CA 1
ATOM 1565 C C . ASP B 1 20 ? -12.195 17.688 -11.188 1 80.44 20 ASP B C 1
ATOM 1567 O O . ASP B 1 20 ? -12.867 17.953 -10.188 1 80.44 20 ASP B O 1
ATOM 1571 N N . ARG B 1 21 ? -11.781 16.531 -11.492 1 81.88 21 ARG B N 1
ATOM 1572 C CA . ARG B 1 21 ? -12.039 15.414 -10.586 1 81.88 21 ARG B CA 1
ATOM 1573 C C . ARG B 1 21 ? -11.32 15.609 -9.258 1 81.88 21 ARG B C 1
ATOM 1575 O O . ARG B 1 21 ? -11.875 15.32 -8.195 1 81.88 21 ARG B O 1
ATOM 1582 N N . ARG B 1 22 ? -10.172 16.062 -9.32 1 82.5 22 ARG B N 1
ATOM 1583 C CA . ARG B 1 22 ? -9.406 16.328 -8.102 1 82.5 22 ARG B CA 1
ATOM 1584 C C . ARG B 1 22 ? -10.164 17.281 -7.184 1 82.5 22 ARG B C 1
ATOM 1586 O O . ARG B 1 22 ? -10.234 17.047 -5.973 1 82.5 22 ARG B O 1
ATOM 1593 N N . GLN B 1 23 ? -10.703 18.234 -7.719 1 81.94 23 GLN B N 1
ATOM 1594 C CA . GLN B 1 23 ? -11.469 19.203 -6.938 1 81.94 23 GLN B CA 1
ATOM 1595 C C . GLN B 1 23 ? -12.734 18.562 -6.371 1 81.94 23 GLN B C 1
ATOM 1597 O O . GLN B 1 23 ? -13.102 18.812 -5.223 1 81.94 23 GLN B O 1
ATOM 1602 N N . LEU B 1 24 ? -13.344 17.781 -7.172 1 80.5 24 LEU B N 1
ATOM 1603 C CA . LEU B 1 24 ? -14.609 17.156 -6.789 1 80.5 24 LEU B CA 1
ATOM 1604 C C . LEU B 1 24 ? -14.422 16.234 -5.594 1 80.5 24 LEU B C 1
ATOM 1606 O O . LEU B 1 24 ? -15.281 16.172 -4.707 1 80.5 24 LEU B O 1
ATOM 1610 N N . VAL B 1 25 ? -13.32 15.594 -5.516 1 83.62 25 VAL B N 1
ATOM 1611 C CA . VAL B 1 25 ? -13.148 14.578 -4.484 1 83.62 25 VAL B CA 1
ATOM 1612 C C . VAL B 1 25 ? -12.305 15.141 -3.342 1 83.62 25 VAL B C 1
ATOM 1614 O O . VAL B 1 25 ? -12.008 14.43 -2.377 1 83.62 25 VAL B O 1
ATOM 1617 N N . SER B 1 26 ? -11.977 16.375 -3.4 1 84.19 26 SER B N 1
ATOM 1618 C CA . SER B 1 26 ? -11.023 16.938 -2.453 1 84.19 26 SER B CA 1
ATOM 1619 C C . SER B 1 26 ? -11.57 16.906 -1.03 1 84.19 26 SER B C 1
ATOM 1621 O O . SER B 1 26 ? -10.805 16.844 -0.066 1 84.19 26 SER B O 1
ATOM 1623 N N . LEU B 1 27 ? -12.898 16.859 -0.878 1 84.88 27 LEU B N 1
ATOM 1624 C CA . LEU B 1 27 ? -13.484 16.938 0.457 1 84.88 27 LEU B CA 1
ATOM 1625 C C . LEU B 1 27 ? -13.992 15.578 0.921 1 84.88 27 LEU B C 1
ATOM 1627 O O . LEU B 1 27 ? -13.992 15.289 2.119 1 84.88 27 LEU B O 1
ATOM 1631 N N . THR B 1 28 ? -14.414 14.797 -0.007 1 85.88 28 THR B N 1
ATOM 1632 C CA . THR B 1 28 ? -14.969 13.484 0.326 1 85.88 28 THR B CA 1
ATOM 1633 C C . THR B 1 28 ? -14.57 12.453 -0.72 1 85.88 28 THR B C 1
ATOM 1635 O O . THR B 1 28 ? -14.156 12.805 -1.827 1 85.88 28 THR B O 1
ATOM 1638 N N . GLN B 1 29 ? -14.633 11.258 -0.252 1 86.62 29 GLN B N 1
ATOM 1639 C CA . GLN B 1 29 ? -14.391 10.141 -1.157 1 86.62 29 GLN B CA 1
ATOM 1640 C C . GLN B 1 29 ? -15.359 8.992 -0.889 1 86.62 29 GLN B C 1
ATOM 1642 O O . GLN B 1 29 ? -15.758 8.766 0.254 1 86.62 29 GLN B O 1
ATOM 1647 N N . GLU B 1 30 ? -15.695 8.312 -1.981 1 90.94 30 GLU B N 1
ATOM 1648 C CA . GLU B 1 30 ? -16.562 7.133 -1.894 1 90.94 30 GLU B CA 1
ATOM 1649 C C . GLU B 1 30 ? -16.062 6.016 -2.803 1 90.94 30 GLU B C 1
ATOM 1651 O O . GLU B 1 30 ? -16.719 5.664 -3.785 1 90.94 30 GLU B O 1
ATOM 1656 N N . PRO B 1 31 ? -14.961 5.422 -2.41 1 95.19 31 PRO B N 1
ATOM 1657 C CA . PRO B 1 31 ? -14.414 4.359 -3.256 1 95.19 31 PRO B CA 1
ATOM 1658 C C . PRO B 1 31 ? -15.336 3.146 -3.35 1 95.19 31 PRO B C 1
ATOM 1660 O O . PRO B 1 31 ? -15.969 2.77 -2.361 1 95.19 31 PRO B O 1
ATOM 1663 N N . PHE B 1 32 ? -15.383 2.553 -4.531 1 94.19 32 PHE B N 1
ATOM 1664 C CA . PHE B 1 32 ? -16.25 1.396 -4.719 1 94.19 32 PHE B CA 1
ATOM 1665 C C . PHE B 1 32 ? -15.492 0.102 -4.445 1 94.19 32 PHE B C 1
ATOM 1667 O O . PHE B 1 32 ? -16.094 -0.97 -4.359 1 94.19 32 PHE B O 1
ATOM 1674 N N . GLY B 1 33 ? -14.18 0.188 -4.234 1 96.19 33 GLY B N 1
ATOM 1675 C CA . GLY B 1 33 ? -13.383 -1 -3.975 1 96.19 33 GLY B CA 1
ATOM 1676 C C . GLY B 1 33 ? -12.156 -0.721 -3.131 1 96.19 33 GLY B C 1
ATOM 1677 O O . GLY B 1 33 ? -11.695 0.422 -3.049 1 96.19 33 GLY B O 1
ATOM 1678 N N . ALA B 1 34 ? -11.68 -1.734 -2.447 1 98 34 ALA B N 1
ATOM 1679 C CA . ALA B 1 34 ? -10.406 -1.77 -1.738 1 98 34 ALA B CA 1
ATOM 1680 C C . ALA B 1 34 ? -9.516 -2.887 -2.27 1 98 34 ALA B C 1
ATOM 1682 O O . ALA B 1 34 ? -9.969 -4.016 -2.461 1 98 34 ALA B O 1
ATOM 1683 N N . ILE B 1 35 ? -8.266 -2.518 -2.574 1 98.62 35 ILE B N 1
ATOM 1684 C CA . ILE B 1 35 ? -7.352 -3.514 -3.123 1 98.62 35 ILE B CA 1
ATOM 1685 C C . ILE B 1 35 ? -6.145 -3.67 -2.197 1 98.62 35 ILE B C 1
ATOM 1687 O O . ILE B 1 35 ? -5.5 -2.684 -1.836 1 98.62 35 ILE B O 1
ATOM 1691 N N . LEU B 1 36 ? -5.906 -4.863 -1.712 1 98.88 36 LEU B N 1
ATOM 1692 C CA . LEU B 1 36 ? -4.637 -5.238 -1.095 1 98.88 36 LEU B CA 1
ATOM 1693 C C . LEU B 1 36 ? -3.734 -5.949 -2.098 1 98.88 36 LEU B C 1
ATOM 1695 O O . LEU B 1 36 ? -4.086 -7.016 -2.607 1 98.88 36 LEU B O 1
ATOM 1699 N N . SER B 1 37 ? -2.604 -5.32 -2.422 1 98.75 37 SER B N 1
ATOM 1700 C CA . SER B 1 37 ? -1.703 -5.84 -3.445 1 98.75 37 SER B CA 1
ATOM 1701 C C . SER B 1 37 ? -0.247 -5.742 -3.004 1 98.75 37 SER B C 1
ATOM 1703 O O . SER B 1 37 ? 0.036 -5.453 -1.839 1 98.75 37 SER B O 1
ATOM 1705 N N . CYS B 1 38 ? 0.67 -6.18 -3.877 1 98.75 38 CYS B N 1
ATOM 1706 C CA . CYS B 1 38 ? 2.098 -6.156 -3.582 1 98.75 38 CYS B CA 1
ATOM 1707 C C . CYS B 1 38 ? 2.686 -4.773 -3.842 1 98.75 38 CYS B C 1
ATOM 1709 O O . CYS B 1 38 ? 2.125 -3.988 -4.605 1 98.75 38 CYS B O 1
ATOM 1711 N N . ILE B 1 39 ? 3.832 -4.477 -3.252 1 98.62 39 ILE B N 1
ATOM 1712 C CA . ILE B 1 39 ? 4.543 -3.215 -3.418 1 98.62 39 ILE B CA 1
ATOM 1713 C C . ILE B 1 39 ? 5.141 -3.141 -4.82 1 98.62 39 ILE B C 1
ATOM 1715 O O . ILE B 1 39 ? 5.602 -2.078 -5.254 1 98.62 39 ILE B O 1
ATOM 1719 N N . ASP B 1 40 ? 5.125 -4.152 -5.625 1 98.19 40 ASP B N 1
ATOM 1720 C CA . ASP B 1 40 ? 5.789 -4.328 -6.91 1 98.19 40 ASP B CA 1
ATOM 1721 C C . ASP B 1 40 ? 5.492 -3.16 -7.848 1 98.19 40 ASP B C 1
ATOM 1723 O O . ASP B 1 40 ? 4.332 -2.785 -8.031 1 98.19 40 ASP B O 1
ATOM 1727 N N . SER B 1 41 ? 6.531 -2.6 -8.414 1 96.94 41 SER B N 1
ATOM 1728 C CA . SER B 1 41 ? 6.41 -1.402 -9.242 1 96.94 41 SER B CA 1
ATOM 1729 C C . SER B 1 41 ? 5.699 -1.704 -10.555 1 96.94 41 SER B C 1
ATOM 1731 O O . SER B 1 41 ? 5.289 -0.788 -11.273 1 96.94 41 SER B O 1
ATOM 1733 N N . ARG B 1 42 ? 5.52 -2.928 -10.93 1 96.44 42 ARG B N 1
ATOM 1734 C CA . ARG B 1 42 ? 4.887 -3.357 -12.172 1 96.44 42 ARG B CA 1
ATOM 1735 C C . ARG B 1 42 ? 3.395 -3.607 -11.969 1 96.44 42 ARG B C 1
ATOM 1737 O O . ARG B 1 42 ? 2.666 -3.865 -12.93 1 96.44 42 ARG B O 1
ATOM 1744 N N . VAL B 1 43 ? 2.928 -3.445 -10.656 1 96.88 43 VAL B N 1
ATOM 1745 C CA . VAL B 1 43 ? 1.556 -3.84 -10.359 1 96.88 43 VAL B CA 1
ATOM 1746 C C . VAL B 1 43 ? 0.83 -2.689 -9.664 1 96.88 43 VAL B C 1
ATOM 1748 O O . VAL B 1 43 ? 0.267 -2.869 -8.578 1 96.88 43 VAL B O 1
ATOM 1751 N N . PRO B 1 44 ? 0.74 -1.505 -10.242 1 96.12 44 PRO B N 1
ATOM 1752 C CA . PRO B 1 44 ? -0.038 -0.415 -9.648 1 96.12 44 PRO B CA 1
ATOM 1753 C C . PRO B 1 44 ? -1.541 -0.576 -9.867 1 96.12 44 PRO B C 1
ATOM 1755 O O . PRO B 1 44 ? -2.012 -0.535 -11.008 1 96.12 44 PRO B O 1
ATOM 1758 N N . PRO B 1 45 ? -2.299 -0.728 -8.812 1 96.75 45 PRO B N 1
ATOM 1759 C CA . PRO B 1 45 ? -3.705 -1.112 -8.961 1 96.75 45 PRO B CA 1
ATOM 1760 C C . PRO B 1 45 ? -4.508 -0.106 -9.781 1 96.75 45 PRO B C 1
ATOM 1762 O O . PRO B 1 45 ? -5.305 -0.499 -10.641 1 96.75 45 PRO B O 1
ATOM 1765 N N . GLU B 1 46 ? -4.363 1.227 -9.547 1 94.5 46 GLU B N 1
ATOM 1766 C CA . GLU B 1 46 ? -5.164 2.223 -10.258 1 94.5 46 GLU B CA 1
ATOM 1767 C C . GLU B 1 46 ? -4.922 2.154 -11.766 1 94.5 46 GLU B C 1
ATOM 1769 O O . GLU B 1 46 ? -5.84 2.375 -12.555 1 94.5 46 GLU B O 1
ATOM 1774 N N . LEU B 1 47 ? -3.678 1.88 -12.156 1 91.69 47 LEU B N 1
ATOM 1775 C CA . LEU B 1 47 ? -3.352 1.76 -13.578 1 91.69 47 LEU B CA 1
ATOM 1776 C C . LEU B 1 47 ? -3.914 0.466 -14.156 1 91.69 47 LEU B C 1
ATOM 1778 O O . LEU B 1 47 ? -4.559 0.481 -15.211 1 91.69 47 LEU B O 1
ATOM 1782 N N . LEU B 1 48 ? -3.742 -0.685 -13.438 1 93.56 48 LEU B N 1
ATOM 1783 C CA . LEU B 1 48 ? -4.141 -2.006 -13.906 1 93.56 48 LEU B CA 1
ATOM 1784 C C . LEU B 1 48 ? -5.645 -2.068 -14.148 1 93.56 48 LEU B C 1
ATOM 1786 O O . LEU B 1 48 ? -6.109 -2.822 -15 1 93.56 48 LEU B O 1
ATOM 1790 N N . PHE B 1 49 ? -6.371 -1.258 -13.375 1 93.81 49 PHE B N 1
ATOM 1791 C CA . PHE B 1 49 ? -7.824 -1.312 -13.469 1 93.81 49 PHE B CA 1
ATOM 1792 C C . PHE B 1 49 ? -8.375 -0.044 -14.109 1 93.81 49 PHE B C 1
ATOM 1794 O O . PHE B 1 49 ? -9.586 0.178 -14.117 1 93.81 49 PHE B O 1
ATOM 1801 N N . ASP B 1 50 ? -7.504 0.789 -14.602 1 91.31 50 ASP B N 1
ATOM 1802 C CA . ASP B 1 50 ? -7.875 2.01 -15.312 1 91.31 50 ASP B CA 1
ATOM 1803 C C . ASP B 1 50 ? -8.867 2.84 -14.492 1 91.31 50 ASP B C 1
ATOM 1805 O O . ASP B 1 50 ? -9.953 3.166 -14.977 1 91.31 50 ASP B O 1
ATOM 1809 N N . THR B 1 51 ? -8.492 3.119 -13.266 1 91.5 51 THR B N 1
ATOM 1810 C CA . THR B 1 51 ? -9.289 3.938 -12.359 1 91.5 51 THR B CA 1
ATOM 1811 C C . THR B 1 51 ? -8.531 5.207 -11.969 1 91.5 51 THR B C 1
ATOM 1813 O O . THR B 1 51 ? -7.379 5.395 -12.367 1 91.5 51 THR B O 1
ATOM 1816 N N . GLY B 1 52 ? -9.242 6.109 -11.312 1 88.81 52 GLY B N 1
ATOM 1817 C CA . GLY B 1 52 ? -8.656 7.391 -10.953 1 88.81 52 GLY B CA 1
ATOM 1818 C C . GLY B 1 52 ? -8.938 7.797 -9.523 1 88.81 52 GLY B C 1
ATOM 1819 O O . GLY B 1 52 ? -9.094 6.941 -8.648 1 88.81 52 GLY B O 1
ATOM 1820 N N . LEU B 1 53 ? -8.922 9.039 -9.273 1 91.44 53 LEU B N 1
ATOM 1821 C CA . LEU B 1 53 ? -9.07 9.602 -7.934 1 91.44 53 LEU B CA 1
ATOM 1822 C C . LEU B 1 53 ? -10.438 9.273 -7.352 1 91.44 53 LEU B C 1
ATOM 1824 O O . LEU B 1 53 ? -11.461 9.438 -8.023 1 91.44 53 LEU B O 1
ATOM 1828 N N . GLY B 1 54 ? -10.414 8.734 -6.141 1 92.81 54 GLY B N 1
ATOM 1829 C CA . GLY B 1 54 ? -11.656 8.5 -5.422 1 92.81 54 GLY B CA 1
ATOM 1830 C C . GLY B 1 54 ? -12.242 7.125 -5.676 1 92.81 54 GLY B C 1
ATOM 1831 O O . GLY B 1 54 ? -13.258 6.758 -5.082 1 92.81 54 GLY B O 1
ATOM 1832 N N . ASP B 1 55 ? -11.578 6.277 -6.48 1 94 55 ASP B N 1
ATOM 1833 C CA . ASP B 1 55 ? -12.211 5.043 -6.934 1 94 55 ASP B CA 1
ATOM 1834 C C . ASP B 1 55 ? -11.812 3.861 -6.051 1 94 55 ASP B C 1
ATOM 1836 O O . ASP B 1 55 ? -12.609 2.949 -5.828 1 94 55 ASP B O 1
ATOM 1840 N N . LEU B 1 56 ? -10.578 3.822 -5.602 1 97 56 LEU B N 1
ATOM 1841 C CA . LEU B 1 56 ? -10.07 2.646 -4.898 1 97 56 LEU B CA 1
ATOM 1842 C C . LEU B 1 56 ? -9.312 3.051 -3.641 1 97 56 LEU B C 1
ATOM 1844 O O . LEU B 1 56 ? -8.477 3.961 -3.676 1 97 56 LEU B O 1
ATOM 1848 N N . TYR B 1 57 ? -9.68 2.424 -2.482 1 98.31 57 TYR B N 1
ATOM 1849 C CA . TYR B 1 57 ? -8.68 2.309 -1.431 1 98.31 57 TYR B CA 1
ATOM 1850 C C . TYR B 1 57 ? -7.609 1.284 -1.803 1 98.31 57 TYR B C 1
ATOM 1852 O O . TYR B 1 57 ? -7.93 0.193 -2.279 1 98.31 57 TYR B O 1
ATOM 1860 N N . VAL B 1 58 ? -6.34 1.646 -1.595 1 98.75 58 VAL B N 1
ATOM 1861 C CA . VAL B 1 58 ? -5.293 0.711 -1.995 1 98.75 58 VAL B CA 1
ATOM 1862 C C . VAL B 1 58 ? -4.316 0.503 -0.841 1 98.75 58 VAL B C 1
ATOM 1864 O O . VAL B 1 58 ? -3.824 1.47 -0.254 1 98.75 58 VAL B O 1
ATOM 1867 N N . MET B 1 59 ? -4.105 -0.742 -0.433 1 98.81 59 MET B N 1
ATOM 1868 C CA . MET B 1 59 ? -3.039 -1.196 0.456 1 98.81 59 MET B CA 1
ATOM 1869 C C . MET B 1 59 ? -1.995 -1.998 -0.313 1 98.81 59 MET B C 1
ATOM 1871 O O . MET B 1 59 ? -2.34 -2.811 -1.174 1 98.81 59 MET B O 1
ATOM 1875 N N . ARG B 1 60 ? -0.75 -1.732 0.016 1 98.81 60 ARG B N 1
ATOM 1876 C CA . ARG B 1 60 ? 0.312 -2.479 -0.652 1 98.81 60 ARG B CA 1
ATOM 1877 C C . ARG B 1 60 ? 1.438 -2.816 0.319 1 98.81 60 ARG B C 1
ATOM 1879 O O . ARG B 1 60 ? 1.99 -1.928 0.971 1 98.81 60 ARG B O 1
ATOM 1886 N N . THR B 1 61 ? 1.738 -4.074 0.459 1 98.81 61 THR B N 1
ATOM 1887 C CA . THR B 1 61 ? 2.877 -4.609 1.198 1 98.81 61 THR B CA 1
ATOM 1888 C C . THR B 1 61 ? 3.582 -5.695 0.393 1 98.81 61 THR B C 1
ATOM 1890 O O . THR B 1 61 ? 3.006 -6.254 -0.545 1 98.81 61 THR B O 1
ATOM 1893 N N . GLY B 1 62 ? 4.871 -5.965 0.746 1 98.5 62 GLY B N 1
ATOM 1894 C CA . GLY B 1 62 ? 5.559 -7.043 0.057 1 98.5 62 GLY B CA 1
ATOM 1895 C C . GLY B 1 62 ? 4.816 -8.367 0.118 1 98.5 62 GLY B C 1
ATOM 1896 O O . GLY B 1 62 ? 4.539 -8.875 1.204 1 98.5 62 GLY B O 1
ATOM 1897 N N . GLY B 1 63 ? 4.438 -8.938 -1.138 1 98.44 63 GLY B N 1
ATOM 1898 C CA . GLY B 1 63 ? 3.719 -10.195 -1.189 1 98.44 63 GLY B CA 1
ATOM 1899 C C . GLY B 1 63 ? 2.322 -10.109 -0.599 1 98.44 63 GLY B C 1
ATOM 1900 O O . GLY B 1 63 ? 1.757 -11.125 -0.184 1 98.44 63 GLY B O 1
ATOM 1901 N N . GLU B 1 64 ? 1.772 -8.867 -0.426 1 98.31 64 GLU B N 1
ATOM 1902 C CA . GLU B 1 64 ? 0.507 -8.625 0.261 1 98.31 64 GLU B CA 1
ATOM 1903 C C . GLU B 1 64 ? 0.506 -9.25 1.653 1 98.31 64 GLU B C 1
ATOM 1905 O O . GLU B 1 64 ? -0.499 -9.82 2.082 1 98.31 64 GLU B O 1
ATOM 1910 N N . ALA B 1 65 ? 1.662 -9.203 2.252 1 98.5 65 ALA B N 1
ATOM 1911 C CA . ALA B 1 65 ? 1.774 -9.688 3.625 1 98.5 65 ALA B CA 1
ATOM 1912 C C . ALA B 1 65 ? 0.868 -8.891 4.562 1 98.5 65 ALA B C 1
ATOM 1914 O O . ALA B 1 65 ? 0.722 -7.676 4.41 1 98.5 65 ALA B O 1
ATOM 1915 N N . VAL B 1 66 ? 0.35 -9.625 5.523 1 98.12 66 VAL B N 1
ATOM 1916 C CA . VAL B 1 66 ? -0.652 -9 6.383 1 98.12 66 VAL B CA 1
ATOM 1917 C C . VAL B 1 66 ? -0.144 -8.953 7.82 1 98.12 66 VAL B C 1
ATOM 1919 O O . VAL B 1 66 ? 0.489 -9.898 8.289 1 98.12 66 VAL B O 1
ATOM 1922 N N . GLY B 1 67 ? -0.289 -7.891 8.5 1 96.94 67 GLY B N 1
ATOM 1923 C CA . GLY B 1 67 ? -0.176 -7.625 9.922 1 96.94 67 GLY B CA 1
ATOM 1924 C C . GLY B 1 67 ? -1.302 -6.762 10.461 1 96.94 67 GLY B C 1
ATOM 1925 O O . GLY B 1 67 ? -2.254 -6.457 9.742 1 96.94 67 GLY B O 1
ATOM 1926 N N . PRO B 1 68 ? -1.23 -6.422 11.703 1 96.88 68 PRO B N 1
ATOM 1927 C CA . PRO B 1 68 ? -2.361 -5.727 12.32 1 96.88 68 PRO B CA 1
ATOM 1928 C C . PRO B 1 68 ? -2.697 -4.41 11.633 1 96.88 68 PRO B C 1
ATOM 1930 O O . PRO B 1 68 ? -3.865 -4.145 11.336 1 96.88 68 PRO B O 1
ATOM 1933 N N . VAL B 1 69 ? -1.739 -3.596 11.289 1 97.88 69 VAL B N 1
ATOM 1934 C CA . VAL B 1 69 ? -2.027 -2.299 10.68 1 97.88 69 VAL B CA 1
ATOM 1935 C C . VAL B 1 69 ? -2.578 -2.5 9.273 1 97.88 69 VAL B C 1
ATOM 1937 O O . VAL B 1 69 ? -3.424 -1.728 8.812 1 97.88 69 VAL B O 1
ATOM 1940 N N . VAL B 1 70 ? -2.08 -3.529 8.586 1 98.62 70 VAL B N 1
ATOM 1941 C CA . VAL B 1 70 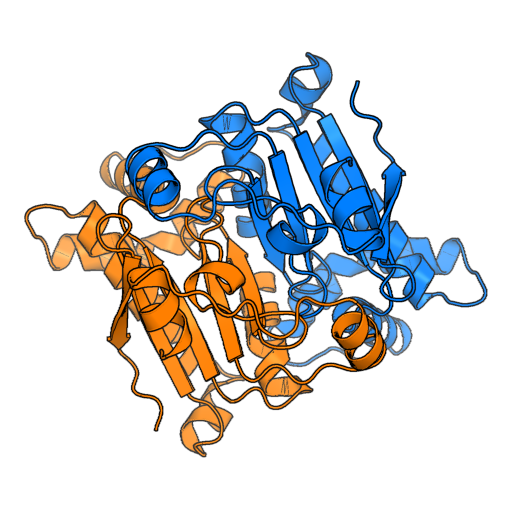? -2.555 -3.818 7.234 1 98.62 70 VAL B CA 1
ATOM 1942 C C . VAL B 1 70 ? -4.008 -4.289 7.285 1 98.62 70 VAL B C 1
ATOM 1944 O O . VAL B 1 70 ? -4.844 -3.828 6.508 1 98.62 70 VAL B O 1
ATOM 1947 N N . THR B 1 71 ? -4.281 -5.176 8.227 1 98.31 71 THR B N 1
ATOM 1948 C CA . THR B 1 71 ? -5.652 -5.645 8.406 1 98.31 71 THR B CA 1
ATOM 1949 C C . THR B 1 71 ? -6.578 -4.477 8.734 1 98.31 71 THR B C 1
ATOM 1951 O O . THR B 1 71 ? -7.66 -4.355 8.156 1 98.31 71 THR B O 1
ATOM 1954 N N . GLY B 1 72 ? -6.18 -3.662 9.711 1 97.94 72 GLY B N 1
ATOM 1955 C CA . GLY B 1 72 ? -6.957 -2.477 10.039 1 97.94 72 GLY B CA 1
ATOM 1956 C C . GLY B 1 72 ? -7.199 -1.572 8.844 1 97.94 72 GLY B C 1
ATOM 1957 O O . GLY B 1 72 ? -8.289 -1.009 8.695 1 97.94 72 GLY B O 1
ATOM 1958 N N . SER B 1 73 ? -6.215 -1.448 7.965 1 98.62 73 SER B N 1
ATOM 1959 C CA . SER B 1 73 ? -6.328 -0.616 6.77 1 98.62 73 SER B CA 1
ATOM 1960 C C . SER B 1 73 ? -7.359 -1.183 5.797 1 98.62 73 SER B C 1
ATOM 1962 O O . SER B 1 73 ? -8.117 -0.432 5.184 1 98.62 73 SER B O 1
ATOM 1964 N N . VAL B 1 74 ? -7.344 -2.508 5.641 1 98.44 74 VAL B N 1
ATOM 1965 C CA . VAL B 1 74 ? -8.312 -3.146 4.754 1 98.44 74 VAL B CA 1
ATOM 1966 C C . VAL B 1 74 ? -9.719 -2.967 5.312 1 98.44 74 VAL B C 1
ATOM 1968 O O . VAL B 1 74 ? -10.664 -2.721 4.559 1 98.44 74 VAL B O 1
ATOM 1971 N N . GLU B 1 75 ? -9.891 -3.061 6.598 1 97.75 75 GLU B N 1
ATOM 1972 C CA . GLU B 1 75 ? -11.188 -2.984 7.27 1 97.75 75 GLU B CA 1
ATOM 1973 C C . GLU B 1 75 ? -11.773 -1.579 7.18 1 97.75 75 GLU B C 1
ATOM 1975 O O . GLU B 1 75 ? -12.992 -1.405 7.23 1 97.75 75 GLU B O 1
ATOM 1980 N N . TYR B 1 76 ? -10.953 -0.587 7.039 1 96.38 76 TYR B N 1
ATOM 1981 C CA . TYR B 1 76 ? -11.359 0.813 7.082 1 96.38 76 TYR B CA 1
ATOM 1982 C C . TYR B 1 76 ? -12.477 1.087 6.078 1 96.38 76 TYR B C 1
ATOM 1984 O O . TYR B 1 76 ? -13.523 1.626 6.438 1 96.38 76 TYR B O 1
ATOM 1992 N N . GLY B 1 77 ? -12.281 0.745 4.828 1 94.62 77 GLY B N 1
ATOM 1993 C CA . GLY B 1 77 ? -13.234 1.032 3.771 1 94.62 77 GLY B CA 1
ATOM 1994 C C . GLY B 1 77 ? -14.617 0.468 4.051 1 94.62 77 GLY B C 1
ATOM 1995 O O . GLY B 1 77 ? -15.578 1.221 4.207 1 94.62 77 GLY B O 1
ATOM 1996 N N . PRO B 1 78 ? -14.68 -0.823 4.203 1 96.31 78 PRO B N 1
ATOM 1997 C CA . PRO B 1 78 ? -15.984 -1.452 4.449 1 96.31 78 PRO B CA 1
ATOM 1998 C C . PRO B 1 78 ? -16.641 -0.945 5.73 1 96.31 78 PRO B C 1
ATOM 2000 O O . PRO B 1 78 ? -17.859 -0.75 5.758 1 96.31 78 PRO B O 1
ATOM 2003 N N . LEU B 1 79 ? -15.859 -0.627 6.742 1 94.12 79 LEU B N 1
ATOM 2004 C CA . LEU B 1 79 ? -16.422 -0.284 8.039 1 94.12 79 LEU B CA 1
ATOM 2005 C C . LEU B 1 79 ? -16.812 1.191 8.094 1 94.12 79 LEU B C 1
ATOM 2007 O O . LEU B 1 79 ? -17.75 1.568 8.805 1 94.12 79 LEU B O 1
ATOM 2011 N N . THR B 1 80 ? -16.125 2.002 7.32 1 89.94 80 THR B N 1
ATOM 2012 C CA . THR B 1 80 ? -16.328 3.438 7.477 1 89.94 80 THR B CA 1
ATOM 2013 C C . THR B 1 80 ? -17.094 4.012 6.289 1 89.94 80 THR B C 1
ATOM 2015 O O . THR B 1 80 ? -17.859 4.965 6.438 1 89.94 80 THR B O 1
ATOM 2018 N N . SER B 1 81 ? -16.891 3.49 5.105 1 90.06 81 SER B N 1
ATOM 2019 C CA . SER B 1 81 ? -17.484 4.082 3.906 1 90.06 81 SER B CA 1
ATOM 2020 C C . SER B 1 81 ? -18.391 3.094 3.191 1 90.06 81 SER B C 1
ATOM 2022 O O . SER B 1 81 ? -18.953 3.404 2.135 1 90.06 81 SER B O 1
ATOM 2024 N N . GLY B 1 82 ? -18.5 1.956 3.705 1 94.25 82 GLY B N 1
ATOM 2025 C CA . GLY B 1 82 ? -19.359 0.955 3.094 1 94.25 82 GL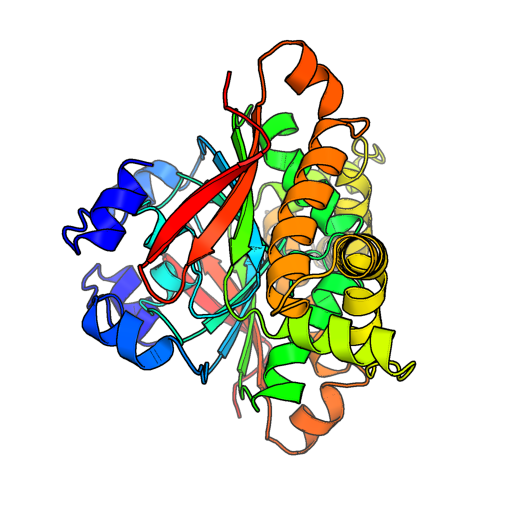Y B CA 1
ATOM 2026 C C . GLY B 1 82 ? -18.828 0.437 1.772 1 94.25 82 GLY B C 1
ATOM 2027 O O . GLY B 1 82 ? -19.609 0.104 0.873 1 94.25 82 GLY B O 1
ATOM 2028 N N . THR B 1 83 ? -17.578 0.474 1.576 1 96.5 83 THR B N 1
ATOM 2029 C CA . THR B 1 83 ? -16.969 -0.077 0.368 1 96.5 83 THR B CA 1
ATOM 2030 C C . THR B 1 83 ? -17.406 -1.525 0.16 1 96.5 83 THR B C 1
ATOM 2032 O O . THR B 1 83 ? -17.203 -2.369 1.038 1 96.5 83 THR B O 1
ATOM 2035 N N . PRO B 1 84 ? -17.922 -1.854 -0.959 1 97.12 84 PRO B N 1
ATOM 2036 C CA . PRO B 1 84 ? -18.609 -3.143 -1.102 1 97.12 84 PRO B CA 1
ATOM 2037 C C . PRO B 1 84 ? -17.672 -4.246 -1.608 1 97.12 84 PRO B C 1
ATOM 2039 O O . PRO B 1 84 ? -18.078 -5.414 -1.661 1 97.12 84 PRO B O 1
ATOM 2042 N N . LEU B 1 85 ? -16.484 -3.949 -1.997 1 97.31 85 LEU B N 1
ATOM 2043 C CA . LEU B 1 85 ? -15.609 -4.938 -2.607 1 97.31 85 LEU B CA 1
ATOM 2044 C C . LEU B 1 85 ? -14.188 -4.812 -2.068 1 97.31 85 LEU B C 1
ATOM 2046 O O . LEU B 1 85 ? -13.641 -3.707 -2.002 1 97.31 85 LEU B O 1
ATOM 2050 N N . VAL B 1 86 ? -13.625 -5.934 -1.593 1 98.12 86 VAL B N 1
ATOM 2051 C CA . VAL B 1 86 ? -12.203 -6.062 -1.293 1 98.12 86 VAL B CA 1
ATOM 2052 C C . VAL B 1 86 ? -11.57 -7.078 -2.236 1 98.12 86 VAL B C 1
ATOM 2054 O O . VAL B 1 86 ? -12.078 -8.188 -2.395 1 98.12 86 VAL B O 1
ATOM 2057 N N . VAL B 1 87 ? -10.508 -6.68 -2.879 1 98.31 87 VAL B N 1
ATOM 2058 C CA . VAL B 1 87 ? -9.75 -7.578 -3.742 1 98.31 87 VAL B CA 1
ATOM 2059 C C . VAL B 1 87 ? -8.344 -7.766 -3.18 1 98.31 87 VAL B C 1
ATOM 2061 O O . VAL B 1 87 ? -7.637 -6.789 -2.918 1 98.31 87 VAL B O 1
ATOM 2064 N N . VAL B 1 88 ? -7.961 -8.984 -2.906 1 98.75 88 VAL B N 1
ATOM 2065 C CA . VAL B 1 88 ? -6.566 -9.328 -2.652 1 98.75 88 VAL B CA 1
ATOM 2066 C C . VAL B 1 88 ? -5.898 -9.766 -3.953 1 98.75 88 VAL B C 1
ATOM 2068 O O . VAL B 1 88 ? -6.277 -10.781 -4.539 1 98.75 88 VAL B O 1
ATOM 2071 N N . LEU B 1 89 ? -4.891 -9.016 -4.371 1 98.75 89 LEU B N 1
ATOM 2072 C CA . LEU B 1 89 ? -4.34 -9.172 -5.711 1 98.75 89 LEU B CA 1
ATOM 2073 C C . LEU B 1 89 ? -2.895 -9.656 -5.652 1 98.75 89 LEU B C 1
ATOM 2075 O O . LEU B 1 89 ? -1.984 -8.859 -5.391 1 98.75 89 LEU B O 1
ATOM 2079 N N . GLY B 1 90 ? -2.688 -10.992 -5.871 1 98.62 90 GLY B N 1
ATOM 2080 C CA . GLY B 1 90 ? -1.349 -11.508 -6.102 1 98.62 90 GLY B CA 1
ATOM 2081 C C . GLY B 1 90 ? -0.857 -11.281 -7.52 1 98.62 90 GLY B C 1
ATOM 2082 O O . GLY B 1 90 ? -1.596 -10.766 -8.359 1 98.62 90 GLY B O 1
ATOM 2083 N N . HIS B 1 91 ? 0.393 -11.625 -7.773 1 98.5 91 HIS B N 1
ATOM 2084 C CA . HIS B 1 91 ? 0.843 -11.375 -9.141 1 98.5 91 HIS B CA 1
ATOM 2085 C C . HIS B 1 91 ? 1.998 -12.289 -9.516 1 98.5 91 HIS B C 1
ATOM 2087 O O . HIS B 1 91 ? 2.656 -12.859 -8.641 1 98.5 91 HIS B O 1
ATOM 2093 N N . GLN B 1 92 ? 2.188 -12.406 -10.742 1 97.69 92 GLN B N 1
ATOM 2094 C CA . GLN B 1 92 ? 3.227 -13.234 -11.352 1 97.69 92 GLN B CA 1
ATOM 2095 C C . GLN B 1 92 ? 4.613 -12.664 -11.062 1 97.69 92 GLN B C 1
ATOM 2097 O O . GLN B 1 92 ? 4.816 -11.445 -11.109 1 97.69 92 GLN B O 1
ATOM 2102 N N . ARG B 1 93 ? 5.602 -13.602 -10.68 1 97.25 93 ARG B N 1
ATOM 2103 C CA . ARG B 1 93 ? 7 -13.266 -10.461 1 97.25 93 ARG B CA 1
ATOM 2104 C C . ARG B 1 93 ? 7.148 -12.234 -9.344 1 97.25 93 ARG B C 1
ATOM 2106 O O . ARG B 1 93 ? 7.844 -11.234 -9.5 1 97.25 93 ARG B O 1
ATOM 2113 N N . CYS B 1 94 ? 6.477 -12.477 -8.352 1 97.38 94 CYS B N 1
ATOM 2114 C CA . CYS B 1 94 ? 6.57 -11.625 -7.172 1 97.38 94 CYS B CA 1
ATOM 2115 C C . CYS B 1 94 ? 7.875 -11.875 -6.422 1 97.38 94 CYS B C 1
ATOM 2117 O O . CYS B 1 94 ? 8.086 -12.961 -5.879 1 97.38 94 CYS B O 1
ATOM 2119 N N . GLY B 1 95 ? 8.719 -10.859 -6.344 1 96.12 95 GLY B N 1
ATOM 2120 C CA . GLY B 1 95 ? 10.008 -10.984 -5.676 1 96.12 95 GLY B CA 1
ATOM 2121 C C . GLY B 1 95 ? 9.883 -11.312 -4.203 1 96.12 95 GLY B C 1
ATOM 2122 O O . GLY B 1 95 ? 10.68 -12.086 -3.662 1 96.12 95 GLY B O 1
ATOM 2123 N N . ALA B 1 96 ? 8.969 -10.711 -3.494 1 97.25 96 ALA B N 1
ATOM 2124 C CA . ALA B 1 96 ? 8.766 -10.961 -2.068 1 97.25 96 ALA B CA 1
ATOM 2125 C C . ALA B 1 96 ? 8.383 -12.414 -1.819 1 97.25 96 ALA B C 1
ATOM 2127 O O . ALA B 1 96 ? 8.867 -13.039 -0.875 1 97.25 96 ALA B O 1
ATOM 2128 N N . VAL B 1 97 ? 7.473 -12.953 -2.619 1 98.31 97 VAL B N 1
ATOM 2129 C CA . VAL B 1 97 ? 7.059 -14.344 -2.477 1 98.31 97 VAL B CA 1
ATOM 2130 C C . VAL B 1 97 ? 8.242 -15.266 -2.75 1 98.31 97 VAL B C 1
ATOM 2132 O O . VAL B 1 97 ? 8.461 -16.234 -2.025 1 98.31 97 VAL B O 1
ATOM 2135 N N . LYS B 1 98 ? 8.992 -14.914 -3.781 1 97.62 98 LYS B N 1
ATOM 2136 C CA . LYS B 1 98 ? 10.18 -15.711 -4.09 1 97.62 98 LYS B CA 1
ATOM 2137 C C . LYS B 1 98 ? 11.156 -15.711 -2.922 1 97.62 98 LYS B C 1
ATOM 2139 O O . LYS B 1 98 ? 11.648 -16.766 -2.518 1 97.62 98 LYS B O 1
ATOM 2144 N N . ALA B 1 99 ? 11.453 -14.57 -2.432 1 97.31 99 ALA B N 1
ATOM 2145 C CA . ALA B 1 99 ? 12.383 -14.453 -1.312 1 97.31 99 ALA B CA 1
ATOM 2146 C C . ALA B 1 99 ? 11.891 -15.242 -0.103 1 97.31 99 ALA B C 1
ATOM 2148 O O . ALA B 1 99 ? 12.672 -15.93 0.563 1 97.31 99 ALA B O 1
ATOM 2149 N N . ALA B 1 100 ? 10.617 -15.102 0.203 1 98.31 100 ALA B N 1
ATOM 2150 C CA . ALA B 1 100 ? 10.039 -15.836 1.327 1 98.31 100 ALA B CA 1
ATOM 2151 C C . ALA B 1 100 ? 10.125 -17.344 1.102 1 98.31 100 ALA B C 1
ATOM 2153 O O . ALA B 1 100 ? 10.477 -18.094 2.014 1 98.31 100 ALA B O 1
ATOM 2154 N N . TYR B 1 101 ? 9.781 -17.734 -0.113 1 98.31 101 TYR B N 1
ATOM 2155 C CA . TYR B 1 101 ? 9.828 -19.156 -0.448 1 98.31 101 TYR B CA 1
ATOM 2156 C C . TYR B 1 101 ? 11.227 -19.719 -0.225 1 98.31 101 TYR B C 1
ATOM 2158 O O . TYR B 1 101 ? 11.391 -20.75 0.42 1 98.31 101 TYR B O 1
ATOM 2166 N N . GLU B 1 102 ? 12.188 -19.078 -0.779 1 98 102 GLU B N 1
ATOM 2167 C CA . GLU B 1 102 ? 13.57 -19.531 -0.669 1 98 102 GLU B CA 1
ATOM 2168 C C . GLU B 1 102 ? 14.039 -19.516 0.782 1 98 102 GLU B C 1
ATOM 2170 O O . GLU B 1 102 ? 14.742 -20.438 1.215 1 98 102 GLU B O 1
ATOM 2175 N N . SER B 1 103 ? 13.703 -18.5 1.486 1 98.31 103 SER B N 1
ATOM 2176 C CA . SER B 1 103 ? 14.062 -18.406 2.898 1 98.31 103 SER B CA 1
ATOM 2177 C C . SER B 1 103 ? 13.5 -19.578 3.688 1 98.31 103 SER B C 1
ATOM 2179 O O . SER B 1 103 ? 14.219 -20.219 4.461 1 98.31 103 SER B O 1
ATOM 2181 N N . LEU B 1 104 ? 12.242 -19.875 3.535 1 98.44 104 LEU B N 1
ATOM 2182 C CA . LEU B 1 104 ? 11.555 -20.922 4.273 1 98.44 104 LEU B CA 1
ATOM 2183 C C . LEU B 1 104 ? 12.062 -22.297 3.844 1 98.44 104 LEU B C 1
ATOM 2185 O O . LEU B 1 104 ? 12.289 -23.172 4.684 1 98.44 104 LEU B O 1
ATOM 2189 N N . ARG B 1 105 ? 12.219 -22.453 2.576 1 97.75 105 ARG B N 1
ATOM 2190 C CA . ARG B 1 105 ? 12.711 -23.719 2.049 1 97.75 105 ARG B CA 1
ATOM 2191 C C . ARG B 1 105 ? 14.094 -24.047 2.609 1 97.75 105 ARG B C 1
ATOM 2193 O O . ARG B 1 105 ? 14.352 -25.172 3.018 1 97.75 105 ARG B O 1
ATOM 2200 N N . ASP B 1 106 ? 14.938 -23.047 2.633 1 98.12 106 ASP B N 1
ATOM 2201 C CA . ASP B 1 106 ? 16.344 -23.25 2.98 1 98.12 106 ASP B CA 1
ATOM 2202 C C . ASP B 1 106 ? 16.562 -23.094 4.48 1 98.12 106 ASP B C 1
ATOM 2204 O O . ASP B 1 106 ? 17.641 -23.406 4.992 1 98.12 106 ASP B O 1
ATOM 2208 N N . GLY B 1 107 ? 15.617 -22.609 5.195 1 97.5 107 GLY B N 1
ATOM 2209 C CA . GLY B 1 107 ? 15.766 -22.359 6.621 1 97.5 107 GLY B CA 1
ATOM 2210 C C . GLY B 1 107 ? 16.703 -21.219 6.934 1 97.5 107 GLY B C 1
ATOM 2211 O O . GLY B 1 107 ? 17.469 -21.281 7.906 1 97.5 107 GLY B O 1
ATOM 2212 N N . LYS B 1 108 ? 16.781 -20.266 6.082 1 97.75 108 LYS B N 1
ATOM 2213 C CA . LYS B 1 108 ? 17.641 -19.109 6.238 1 97.75 108 LYS B CA 1
ATOM 2214 C C . LYS B 1 108 ? 16.812 -17.828 6.391 1 97.75 108 LYS B C 1
ATOM 2216 O O . LYS B 1 108 ? 16.312 -17.281 5.406 1 97.75 108 LYS B O 1
ATOM 2221 N N . PRO B 1 109 ? 16.812 -17.297 7.562 1 96.56 109 PRO B N 1
ATOM 2222 C CA . PRO B 1 109 ? 16 -16.094 7.781 1 96.56 109 PRO B CA 1
ATOM 2223 C C . PRO B 1 109 ? 16.5 -14.898 6.984 1 96.56 109 PRO B C 1
ATOM 2225 O O . PRO B 1 109 ? 17.703 -14.812 6.676 1 96.56 109 PRO B O 1
ATOM 2228 N N . LEU B 1 110 ? 15.586 -14.016 6.586 1 95.38 110 LEU B N 1
ATOM 2229 C CA . LEU B 1 110 ? 15.969 -12.758 5.945 1 95.38 110 LEU B CA 1
ATOM 2230 C C . LEU B 1 110 ? 16.344 -11.711 6.984 1 95.38 110 LEU B C 1
ATOM 2232 O O . LEU B 1 110 ? 15.953 -11.812 8.148 1 95.38 110 LEU B O 1
ATOM 2236 N N . PRO B 1 111 ? 17.125 -10.797 6.586 1 91.12 111 PRO B N 1
ATOM 2237 C CA . PRO B 1 111 ? 17.562 -9.797 7.559 1 91.12 111 PRO B CA 1
ATOM 2238 C C . PRO B 1 111 ? 16.453 -8.828 7.953 1 91.12 111 PRO B C 1
ATOM 2240 O O . PRO B 1 111 ? 15.586 -8.508 7.133 1 91.12 111 PRO B O 1
ATOM 2243 N N . GLY B 1 112 ? 16.547 -8.414 9.211 1 90 112 GLY B N 1
ATOM 2244 C CA . GLY B 1 112 ? 15.734 -7.312 9.688 1 90 112 GLY B CA 1
ATOM 2245 C C . GLY B 1 112 ? 14.242 -7.598 9.617 1 90 112 GLY B C 1
ATOM 2246 O O . GLY B 1 112 ? 13.789 -8.656 10.047 1 90 112 GLY B O 1
ATOM 2247 N N . ASN B 1 113 ? 13.492 -6.594 9.117 1 94.06 113 ASN B N 1
ATOM 2248 C CA . ASN B 1 113 ? 12.039 -6.684 9.117 1 94.06 113 ASN B CA 1
ATOM 2249 C C . ASN B 1 113 ? 11.523 -7.457 7.902 1 94.06 113 ASN B C 1
ATOM 2251 O O . ASN B 1 113 ? 10.328 -7.738 7.801 1 94.06 113 ASN B O 1
ATOM 2255 N N . LEU B 1 114 ? 12.43 -7.809 7.012 1 96.19 114 LEU B N 1
ATOM 2256 C CA . LEU B 1 114 ? 12.023 -8.664 5.906 1 96.19 114 LEU B CA 1
ATOM 2257 C C . LEU B 1 114 ? 11.523 -10.008 6.418 1 96.19 114 LEU B C 1
ATOM 2259 O O . LEU B 1 114 ? 10.68 -10.648 5.781 1 96.19 114 LEU B O 1
ATOM 2263 N N . GLN B 1 115 ? 12.047 -10.367 7.594 1 97.44 115 GLN B N 1
ATOM 2264 C CA . GLN B 1 115 ? 11.617 -11.625 8.195 1 97.44 115 GLN B CA 1
ATOM 2265 C C . GLN B 1 115 ? 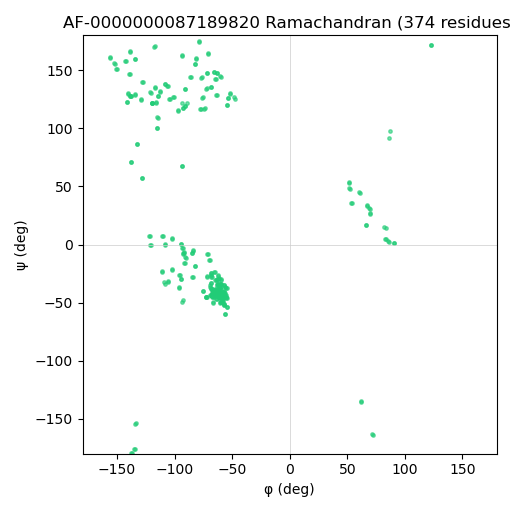10.141 -11.594 8.555 1 97.44 115 GLN B C 1
ATOM 2267 O O . GLN B 1 115 ? 9.461 -12.625 8.523 1 97.44 115 GLN B O 1
ATOM 2272 N N . ALA B 1 116 ? 9.641 -10.43 8.875 1 97.94 116 ALA B N 1
ATOM 2273 C CA . ALA B 1 116 ? 8.219 -10.312 9.18 1 97.94 116 ALA B CA 1
ATOM 2274 C C . ALA B 1 116 ? 7.359 -10.688 7.973 1 97.94 116 ALA B C 1
ATOM 2276 O O . ALA B 1 116 ? 6.273 -11.25 8.125 1 97.94 116 ALA B O 1
ATOM 2277 N N . ILE B 1 117 ? 7.852 -10.375 6.754 1 98.31 117 ILE B N 1
ATOM 2278 C CA . ILE B 1 117 ? 7.152 -10.75 5.527 1 98.31 117 ILE B CA 1
ATOM 2279 C C . ILE B 1 117 ? 7.184 -12.266 5.367 1 98.31 117 ILE B C 1
ATOM 2281 O O . ILE B 1 117 ? 6.16 -12.891 5.066 1 98.31 117 ILE B O 1
ATOM 2285 N N . VAL B 1 118 ? 8.352 -12.852 5.617 1 98.56 118 VAL B N 1
ATOM 2286 C CA . VAL B 1 118 ? 8.508 -14.297 5.527 1 98.56 118 VAL B CA 1
ATOM 2287 C C . VAL B 1 118 ? 7.523 -14.984 6.48 1 98.56 118 VAL B C 1
ATOM 2289 O O . VAL B 1 118 ? 6.812 -15.914 6.09 1 98.56 118 VAL B O 1
ATOM 2292 N N . ASP B 1 119 ? 7.484 -14.492 7.715 1 98.5 119 ASP B N 1
ATOM 2293 C CA . ASP B 1 119 ? 6.605 -15.078 8.719 1 98.5 119 ASP B CA 1
ATOM 2294 C C . ASP B 1 119 ? 5.141 -14.977 8.297 1 98.5 119 ASP B C 1
ATOM 2296 O O . ASP B 1 119 ? 4.367 -15.922 8.492 1 98.5 119 ASP B O 1
ATOM 2300 N N . ALA B 1 120 ? 4.781 -13.875 7.742 1 98.38 120 ALA B N 1
ATOM 2301 C CA . ALA B 1 120 ? 3.402 -13.648 7.316 1 98.38 120 ALA B CA 1
ATOM 2302 C C . ALA B 1 120 ? 3.027 -14.562 6.152 1 98.38 120 ALA B C 1
ATOM 2304 O O . ALA B 1 120 ? 1.858 -14.922 5.992 1 98.38 120 ALA B O 1
ATOM 2305 N N . LEU B 1 121 ? 3.984 -14.969 5.324 1 98.69 121 LEU B N 1
ATOM 2306 C CA . LEU B 1 121 ? 3.707 -15.742 4.117 1 98.69 121 LEU B CA 1
ATOM 2307 C C . LEU B 1 121 ? 3.85 -17.234 4.383 1 98.69 121 LEU B C 1
ATOM 2309 O O . LEU B 1 121 ? 3.615 -18.062 3.49 1 98.69 121 LEU B O 1
ATOM 2313 N N . ARG B 1 122 ? 4.184 -17.625 5.598 1 98.69 122 ARG B N 1
ATOM 2314 C CA . ARG B 1 122 ? 4.449 -19.031 5.934 1 98.69 122 ARG B CA 1
ATOM 2315 C C . ARG B 1 122 ? 3.242 -19.906 5.629 1 98.69 122 ARG B C 1
ATOM 2317 O O . ARG B 1 122 ? 3.387 -21 5.078 1 98.69 122 ARG B O 1
ATOM 2324 N N . PRO B 1 123 ? 1.988 -19.5 5.992 1 98.56 123 PRO B N 1
ATOM 2325 C CA . PRO B 1 123 ? 0.853 -20.359 5.656 1 98.56 123 PRO B CA 1
ATOM 2326 C C . PRO B 1 123 ? 0.749 -20.641 4.16 1 98.56 123 PRO B C 1
ATOM 2328 O O . PRO B 1 123 ? 0.386 -21.75 3.76 1 98.56 123 PRO B O 1
ATOM 2331 N N . ALA B 1 124 ? 0.999 -19.625 3.342 1 98.62 124 ALA B N 1
ATOM 2332 C CA . ALA B 1 124 ? 0.966 -19.812 1.895 1 98.62 124 ALA B CA 1
ATOM 2333 C C . ALA B 1 124 ? 2.045 -20.797 1.446 1 98.62 124 ALA B C 1
ATOM 2335 O O . ALA B 1 124 ? 1.811 -21.625 0.565 1 98.62 124 ALA B O 1
ATOM 2336 N N . TYR B 1 125 ? 3.227 -20.641 2.037 1 98.69 125 TYR B N 1
ATOM 2337 C CA . TYR B 1 125 ? 4.312 -21.578 1.756 1 98.69 125 TYR B CA 1
ATOM 2338 C C . TYR B 1 125 ? 3.898 -23 2.064 1 98.69 125 TYR B C 1
ATOM 2340 O O . TYR B 1 125 ? 4.074 -23.906 1.234 1 98.69 125 TYR B O 1
ATOM 2348 N N . ASP B 1 126 ? 3.371 -23.203 3.277 1 98.5 126 ASP B N 1
ATOM 2349 C CA . ASP B 1 126 ? 2.982 -24.531 3.723 1 98.5 126 ASP B CA 1
ATOM 2350 C C . ASP B 1 126 ? 1.978 -25.156 2.762 1 98.5 126 ASP B C 1
ATOM 2352 O O . ASP B 1 126 ? 2.104 -26.344 2.402 1 98.5 126 ASP B O 1
ATOM 2356 N N . ARG B 1 127 ? 1.056 -24.422 2.318 1 97.88 127 ARG B N 1
ATOM 2357 C CA . ARG B 1 127 ? 0.046 -24.938 1.403 1 97.88 127 ARG B CA 1
ATOM 2358 C C . ARG B 1 127 ? 0.638 -25.188 0.02 1 97.88 127 ARG B C 1
ATOM 2360 O O . ARG B 1 127 ? 0.333 -26.203 -0.618 1 97.88 127 ARG B O 1
ATOM 2367 N N . ALA B 1 128 ? 1.399 -24.25 -0.449 1 97.31 128 ALA B N 1
ATOM 2368 C CA . ALA B 1 128 ? 1.992 -24.391 -1.776 1 97.31 128 ALA B CA 1
ATOM 2369 C C . ALA B 1 128 ? 2.854 -25.641 -1.868 1 97.31 128 ALA B C 1
ATOM 2371 O O . ALA B 1 128 ? 2.842 -26.344 -2.887 1 97.31 128 ALA B O 1
ATOM 2372 N N . VAL B 1 129 ? 3.635 -25.906 -0.832 1 96.38 129 VAL B N 1
ATOM 2373 C CA . VAL B 1 129 ? 4.504 -27.078 -0.792 1 96.38 129 VAL B CA 1
ATOM 2374 C C . VAL B 1 129 ? 3.656 -28.359 -0.836 1 96.38 129 VAL B C 1
ATOM 2376 O O . VAL B 1 129 ? 4.012 -29.312 -1.517 1 96.38 129 VAL B O 1
ATOM 2379 N N . ARG B 1 130 ? 2.57 -2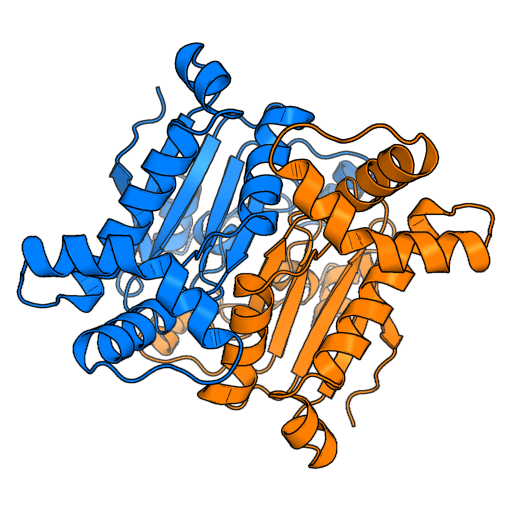8.344 -0.152 1 96.31 130 ARG B N 1
ATOM 2380 C CA . ARG B 1 130 ? 1.675 -29.5 -0.146 1 96.31 130 ARG B CA 1
ATOM 2381 C C . ARG B 1 130 ? 1.043 -29.703 -1.518 1 96.31 130 ARG B C 1
ATOM 2383 O O . ARG B 1 130 ? 0.862 -30.844 -1.957 1 96.31 130 ARG B O 1
ATOM 2390 N N . GLU B 1 131 ? 0.626 -28.594 -2.105 1 94.38 131 GLU B N 1
ATOM 2391 C CA . GLU B 1 131 ? -0.02 -28.672 -3.412 1 94.38 131 GLU B CA 1
ATOM 2392 C C . GLU B 1 131 ? 0.969 -29.094 -4.492 1 94.38 131 GLU B C 1
ATOM 2394 O O . GLU B 1 131 ? 0.593 -29.766 -5.457 1 94.38 131 GLU B O 1
ATOM 2399 N N . GLY B 1 132 ? 2.199 -28.703 -4.367 1 87.62 132 GLY B N 1
ATOM 2400 C CA . GLY B 1 132 ? 3.223 -29.047 -5.336 1 87.62 132 GLY B CA 1
ATOM 2401 C C . GLY B 1 132 ? 3.064 -28.328 -6.66 1 87.62 132 GLY B C 1
ATOM 2402 O O . GLY B 1 132 ? 2.434 -27.266 -6.723 1 87.62 132 GLY B O 1
ATOM 2403 N N . GLY B 1 133 ? 3.748 -28.844 -7.75 1 88.62 133 GLY B N 1
ATOM 2404 C CA . GLY B 1 133 ? 3.703 -28.25 -9.078 1 88.62 133 GLY B CA 1
ATOM 2405 C C . GLY B 1 133 ? 5.07 -27.875 -9.617 1 88.62 133 GLY B C 1
ATOM 2406 O O . GLY B 1 133 ? 6.074 -27.984 -8.906 1 88.62 133 GLY B O 1
ATOM 2407 N N . ALA B 1 134 ? 5.098 -27.5 -10.883 1 92.75 134 ALA B N 1
ATOM 2408 C CA . ALA B 1 134 ? 6.34 -27.234 -11.602 1 92.75 134 ALA B CA 1
ATOM 2409 C C . ALA B 1 134 ? 6.984 -25.938 -11.133 1 92.75 134 ALA B C 1
ATOM 2411 O O . ALA B 1 134 ? 8.203 -25.781 -11.188 1 92.75 134 ALA B O 1
ATOM 2412 N N . ASP B 1 135 ? 6.164 -24.984 -10.633 1 95.81 135 ASP B N 1
ATOM 2413 C CA . ASP B 1 135 ? 6.652 -23.688 -10.148 1 95.81 135 ASP B CA 1
ATOM 2414 C C . ASP B 1 135 ? 6.051 -23.359 -8.789 1 95.81 135 ASP B C 1
ATOM 2416 O O . ASP B 1 135 ? 5.062 -22.609 -8.703 1 95.81 135 ASP B O 1
ATOM 2420 N N . PRO B 1 136 ? 6.68 -23.828 -7.762 1 95.94 136 PRO B N 1
ATOM 2421 C CA . PRO B 1 136 ? 6.109 -23.656 -6.422 1 95.94 136 PRO B CA 1
ATOM 2422 C C . PRO B 1 136 ? 6 -22.188 -6.008 1 95.94 136 PRO B C 1
ATOM 2424 O O . PRO B 1 136 ? 5.121 -21.828 -5.223 1 95.94 136 PRO B O 1
ATOM 2427 N N . VAL B 1 137 ? 6.895 -21.359 -6.492 1 96.94 137 VAL B N 1
ATOM 2428 C CA . VAL B 1 137 ? 6.848 -19.938 -6.16 1 96.94 137 VAL B CA 1
ATOM 2429 C C . VAL B 1 137 ? 5.574 -19.312 -6.73 1 96.94 137 VAL B C 1
ATOM 2431 O O . VAL B 1 137 ? 4.895 -18.547 -6.051 1 96.94 137 VAL B O 1
ATOM 2434 N N . GLU B 1 138 ? 5.266 -19.672 -7.957 1 96.88 138 GLU B N 1
ATOM 2435 C CA . GLU B 1 138 ? 4.039 -19.172 -8.578 1 96.88 138 GLU B CA 1
ATOM 2436 C C . GLU B 1 138 ? 2.803 -19.734 -7.875 1 96.88 138 GLU B C 1
ATOM 2438 O O . GLU B 1 138 ? 1.812 -19.016 -7.699 1 96.88 138 GLU B O 1
ATOM 2443 N N . THR B 1 139 ? 2.875 -21.016 -7.602 1 97.75 139 THR B N 1
ATOM 2444 C CA . THR B 1 139 ? 1.794 -21.609 -6.828 1 97.75 139 THR B CA 1
ATOM 2445 C C . THR B 1 139 ? 1.601 -20.859 -5.508 1 97.75 139 THR B C 1
ATOM 2447 O O . THR B 1 139 ? 0.471 -20.562 -5.125 1 97.75 139 THR B O 1
ATOM 2450 N N . MET B 1 140 ? 2.699 -20.578 -4.844 1 98.56 140 MET B N 1
ATOM 2451 C CA . MET B 1 140 ? 2.66 -19.891 -3.555 1 98.56 140 MET B CA 1
ATOM 2452 C C . MET B 1 140 ? 2.061 -18.484 -3.703 1 98.56 140 MET B C 1
ATOM 2454 O O . MET B 1 140 ? 1.326 -18.031 -2.826 1 98.56 140 MET B O 1
ATOM 2458 N N . ALA B 1 141 ? 2.373 -17.812 -4.789 1 98.31 141 ALA B N 1
ATOM 2459 C CA . ALA B 1 141 ? 1.825 -16.484 -5.02 1 98.31 141 ALA B CA 1
ATOM 2460 C C . ALA B 1 141 ? 0.304 -16.516 -5.133 1 98.31 141 ALA B C 1
ATOM 2462 O O . ALA B 1 141 ? -0.39 -15.672 -4.566 1 98.31 141 ALA B O 1
ATOM 2463 N N . ARG B 1 142 ? -0.216 -17.469 -5.844 1 97.94 142 ARG B N 1
ATOM 2464 C CA . ARG B 1 142 ? -1.66 -17.625 -5.98 1 97.94 142 ARG B CA 1
ATOM 2465 C C . ARG B 1 142 ? -2.295 -18 -4.645 1 97.94 142 ARG B C 1
ATOM 2467 O O . ARG B 1 142 ? -3.322 -17.438 -4.258 1 97.94 142 ARG B O 1
ATOM 2474 N N . VAL B 1 143 ? -1.715 -18.906 -3.965 1 98.12 143 VAL B N 1
ATOM 2475 C CA . VAL B 1 143 ? -2.223 -19.375 -2.686 1 98.12 143 VAL B CA 1
ATOM 2476 C C . VAL B 1 143 ? -2.238 -18.234 -1.673 1 98.12 143 VAL B C 1
ATOM 2478 O O . VAL B 1 143 ? -3.176 -18.109 -0.882 1 98.12 143 VAL B O 1
ATOM 2481 N N . GLN B 1 144 ? -1.185 -17.438 -1.66 1 98.69 144 GLN B N 1
ATOM 2482 C CA . GLN B 1 144 ? -1.121 -16.281 -0.768 1 98.69 144 GLN B CA 1
ATOM 2483 C C . GLN B 1 144 ? -2.332 -15.367 -0.956 1 98.69 144 GLN B C 1
ATOM 2485 O O . GLN B 1 144 ? -2.936 -14.922 0.021 1 98.69 144 GLN B O 1
ATOM 2490 N N . ALA B 1 145 ? -2.66 -15.086 -2.195 1 98.44 145 ALA B N 1
ATOM 2491 C CA . ALA B 1 145 ? -3.818 -14.242 -2.48 1 98.44 145 ALA B CA 1
ATOM 2492 C C . ALA B 1 145 ? -5.109 -14.906 -1.999 1 98.44 145 ALA B C 1
ATOM 2494 O O . ALA B 1 145 ? -5.961 -14.25 -1.397 1 98.44 145 ALA B O 1
ATOM 2495 N N . GLU B 1 146 ? -5.23 -16.172 -2.215 1 98.06 146 GLU B N 1
ATOM 2496 C CA . GLU B 1 146 ? -6.426 -16.922 -1.829 1 98.06 146 GLU B CA 1
ATOM 2497 C C . GLU B 1 146 ? -6.574 -16.984 -0.312 1 98.06 146 GLU B C 1
ATOM 2499 O O . GLU B 1 146 ? -7.66 -16.719 0.219 1 98.06 146 GLU B O 1
ATOM 2504 N N . LEU B 1 147 ? -5.52 -17.359 0.349 1 98.19 147 LEU B N 1
ATOM 2505 C CA . LEU B 1 147 ? -5.566 -17.5 1.801 1 98.19 147 LEU B CA 1
ATOM 2506 C C . LEU B 1 147 ? -5.836 -16.156 2.471 1 98.19 147 LEU B C 1
ATOM 2508 O O . LEU B 1 147 ? -6.617 -16.078 3.424 1 98.19 147 LEU B O 1
ATOM 2512 N N . THR B 1 148 ? -5.176 -15.156 2.008 1 98.5 148 THR B N 1
ATOM 2513 C CA . THR B 1 148 ? -5.371 -13.828 2.578 1 98.5 148 THR B CA 1
ATOM 2514 C C . THR B 1 148 ? -6.816 -13.375 2.408 1 98.5 148 THR B C 1
ATOM 2516 O O . THR B 1 148 ? -7.418 -12.844 3.344 1 98.5 148 THR B O 1
ATOM 2519 N N . ALA B 1 149 ? -7.363 -13.57 1.223 1 98.25 149 ALA B N 1
ATOM 2520 C CA . ALA B 1 149 ? -8.758 -13.219 0.98 1 98.25 149 ALA B CA 1
ATOM 2521 C C . ALA B 1 149 ? -9.695 -14 1.898 1 98.25 149 ALA B C 1
ATOM 2523 O O . ALA B 1 149 ? -10.641 -13.445 2.449 1 98.25 149 ALA B O 1
ATOM 2524 N N . ALA B 1 150 ? -9.445 -15.266 2.041 1 97.75 150 ALA B N 1
ATOM 2525 C CA . ALA B 1 150 ? -10.266 -16.109 2.906 1 97.75 150 ALA B CA 1
ATOM 2526 C C . ALA B 1 150 ? -10.203 -15.633 4.355 1 97.75 150 ALA B C 1
ATOM 2528 O O . ALA B 1 150 ? -11.227 -15.586 5.043 1 97.75 150 ALA B O 1
ATOM 2529 N N . ASP B 1 151 ? -9.031 -15.328 4.797 1 97.56 151 ASP B N 1
ATOM 2530 C CA . ASP B 1 151 ? -8.844 -14.844 6.164 1 97.56 151 ASP B CA 1
ATOM 2531 C C . ASP B 1 151 ? -9.594 -13.531 6.387 1 97.56 151 ASP B C 1
ATOM 2533 O O . ASP B 1 151 ? -10.234 -13.344 7.422 1 97.56 151 ASP B O 1
ATOM 2537 N N . LEU B 1 152 ? -9.477 -12.609 5.43 1 97.5 152 LEU B N 1
ATOM 2538 C CA . LEU B 1 152 ? -10.18 -11.344 5.531 1 97.5 152 LEU B CA 1
ATOM 2539 C C . LEU B 1 152 ? -11.695 -11.555 5.508 1 97.5 152 LEU B C 1
ATOM 2541 O O . LEU B 1 152 ? -12.422 -10.93 6.273 1 97.5 152 LEU B O 1
ATOM 2545 N N . ARG B 1 153 ? -12.141 -12.422 4.676 1 96.25 153 ARG B N 1
ATOM 2546 C CA . ARG B 1 153 ? -13.562 -12.719 4.543 1 96.25 153 ARG B CA 1
ATOM 2547 C C . ARG B 1 153 ? -14.141 -13.227 5.863 1 96.25 153 ARG B C 1
ATOM 2549 O O . ARG B 1 153 ? -15.289 -12.945 6.191 1 96.25 153 ARG B O 1
ATOM 2556 N N . SER B 1 154 ? -13.336 -13.883 6.66 1 96.44 154 SER B N 1
ATOM 2557 C CA . SER B 1 154 ? -13.836 -14.57 7.848 1 96.44 154 SER B CA 1
ATOM 2558 C C . SER B 1 154 ? -13.422 -13.836 9.125 1 96.44 154 SER B C 1
ATOM 2560 O O . SER B 1 154 ? -13.703 -14.297 10.227 1 96.44 154 SER B O 1
ATOM 2562 N N . ASN B 1 155 ? -12.688 -12.727 8.945 1 95.06 155 ASN B N 1
ATOM 2563 C CA . ASN B 1 155 ? -12.242 -12.094 10.18 1 95.06 155 ASN B CA 1
ATOM 2564 C C . ASN B 1 155 ? -13.398 -11.438 10.922 1 95.06 155 ASN B C 1
ATOM 2566 O O . ASN B 1 155 ? -14.492 -11.289 10.375 1 95.06 155 ASN B O 1
ATOM 2570 N N . GLN B 1 156 ? -13.195 -11.125 12.133 1 95.19 156 GLN B N 1
ATOM 2571 C CA . GLN B 1 156 ? -14.234 -10.719 13.078 1 95.19 156 GLN B CA 1
ATOM 2572 C C . GLN B 1 156 ? -15.016 -9.523 12.555 1 95.19 156 GLN B C 1
ATOM 2574 O O . GLN B 1 156 ? -16.234 -9.453 12.727 1 95.19 156 GLN B O 1
ATOM 2579 N N . ASP B 1 157 ? -14.422 -8.617 11.906 1 95.25 157 ASP B N 1
ATOM 2580 C CA . ASP B 1 157 ? -15.047 -7.332 11.594 1 95.25 157 ASP B CA 1
ATOM 2581 C C . ASP B 1 157 ? -15.688 -7.352 10.211 1 95.25 157 ASP B C 1
ATOM 2583 O O . ASP B 1 157 ? -16.672 -6.648 9.961 1 95.25 157 ASP B O 1
ATOM 2587 N N . LEU B 1 158 ? -15.164 -8.125 9.297 1 97 158 LEU B N 1
ATOM 2588 C CA . LEU B 1 158 ? -15.656 -8.125 7.926 1 97 158 LEU B CA 1
ATOM 2589 C C . LEU B 1 158 ? -16.672 -9.242 7.711 1 97 158 LEU B C 1
ATOM 2591 O O . LEU B 1 158 ? -17.578 -9.109 6.883 1 97 158 LEU B O 1
ATOM 2595 N N . ALA B 1 159 ? -16.609 -10.336 8.477 1 97.38 159 ALA B N 1
ATOM 2596 C CA . ALA B 1 159 ? -17.453 -11.508 8.273 1 97.38 159 ALA B CA 1
ATOM 2597 C C . ALA B 1 159 ? -18.922 -11.141 8.336 1 97.38 159 ALA B C 1
ATOM 2599 O O . ALA B 1 159 ? -19.719 -11.617 7.523 1 97.38 159 ALA B O 1
ATOM 2600 N N . PRO B 1 160 ? -19.375 -10.305 9.289 1 97.12 160 PRO B N 1
ATOM 2601 C CA . PRO B 1 160 ? -20.781 -9.945 9.328 1 97.12 160 PRO B CA 1
ATOM 2602 C C . PRO B 1 160 ? -21.25 -9.234 8.062 1 97.12 160 PRO B C 1
ATOM 2604 O O . PRO B 1 160 ? -22.375 -9.438 7.609 1 97.12 160 PRO B O 1
ATOM 2607 N N . LEU B 1 161 ? -20.422 -8.375 7.512 1 97.06 161 LEU B N 1
ATOM 2608 C CA . LEU B 1 161 ? -20.766 -7.672 6.277 1 97.06 161 LEU B CA 1
ATOM 2609 C C . LEU B 1 161 ? -20.859 -8.648 5.105 1 97.06 161 LEU B C 1
ATOM 2611 O O . LEU B 1 161 ? -21.734 -8.508 4.25 1 97.06 161 LEU B O 1
ATOM 2615 N N . VAL B 1 162 ? -19.953 -9.586 5.09 1 97.25 162 VAL B N 1
ATOM 2616 C CA . VAL B 1 162 ? -19.953 -10.602 4.043 1 97.25 162 VAL B CA 1
ATOM 2617 C C . VAL B 1 162 ? -21.234 -11.438 4.137 1 97.25 162 VAL B C 1
ATOM 2619 O O . VAL B 1 162 ? -21.891 -11.68 3.127 1 97.25 162 VAL B O 1
ATOM 2622 N N . LYS B 1 163 ? -21.578 -11.867 5.289 1 96.81 163 LYS B N 1
ATOM 2623 C CA . LYS B 1 163 ? -22.75 -12.695 5.52 1 96.81 163 LYS B CA 1
ATOM 2624 C C . LYS B 1 163 ? -24.031 -11.969 5.098 1 96.81 163 LYS B C 1
ATOM 2626 O O . LYS B 1 163 ? -24.953 -12.594 4.586 1 96.81 163 LYS B O 1
ATOM 2631 N N . LYS B 1 164 ? -24.078 -10.703 5.254 1 96.88 164 LYS B N 1
ATOM 2632 C CA . LYS B 1 164 ? -25.25 -9.906 4.938 1 96.88 164 LYS B CA 1
ATOM 2633 C C . LYS B 1 164 ? -25.281 -9.523 3.459 1 96.88 164 LYS B C 1
ATOM 2635 O O . LYS B 1 164 ? -26.234 -8.883 2.994 1 96.88 164 LYS B O 1
ATOM 2640 N N . GLY B 1 165 ? -24.234 -9.812 2.744 1 95.81 165 GLY B N 1
ATOM 2641 C CA . GLY B 1 165 ? -24.188 -9.508 1.325 1 95.81 165 GLY B CA 1
ATOM 2642 C C . GLY B 1 165 ? -23.781 -8.07 1.043 1 95.81 165 GLY B C 1
ATOM 2643 O O . GLY B 1 165 ? -23.938 -7.586 -0.081 1 95.81 165 GLY B O 1
ATOM 2644 N N . LEU B 1 166 ? -23.25 -7.387 2.033 1 96.81 166 LEU B N 1
ATOM 2645 C CA . LEU B 1 166 ? -22.875 -5.984 1.903 1 96.81 166 LEU B CA 1
ATOM 2646 C C . LEU B 1 166 ? -21.422 -5.848 1.461 1 96.81 166 LEU B C 1
ATOM 2648 O O . LEU B 1 166 ? -21 -4.773 1.028 1 96.81 166 LEU B O 1
ATOM 2652 N N . LEU B 1 167 ? -20.625 -6.93 1.568 1 97.44 167 LEU B N 1
ATOM 2653 C CA . LEU B 1 167 ? -19.219 -6.93 1.216 1 97.44 167 LEU B CA 1
ATOM 2654 C C . LEU B 1 167 ? -18.828 -8.234 0.521 1 97.44 167 LEU B C 1
ATOM 2656 O O . LEU B 1 167 ? -19.203 -9.32 0.979 1 97.44 167 LEU B O 1
ATOM 2660 N N . ALA B 1 168 ? -18.172 -8.094 -0.585 1 97.56 168 ALA B N 1
ATOM 2661 C CA . ALA B 1 168 ? -17.5 -9.227 -1.22 1 97.56 168 ALA B CA 1
ATOM 2662 C C . ALA B 1 168 ? -15.984 -9.125 -1.043 1 97.56 168 ALA B C 1
ATOM 2664 O O . ALA B 1 168 ? -15.414 -8.039 -1.14 1 97.56 168 ALA B O 1
ATOM 2665 N N . VAL B 1 169 ? -15.352 -10.227 -0.719 1 97.88 169 VAL B N 1
ATOM 2666 C CA . VAL B 1 169 ? -13.898 -10.328 -0.635 1 97.88 169 VAL B CA 1
ATOM 2667 C C . VAL B 1 169 ? -13.391 -11.375 -1.62 1 97.88 169 VAL B C 1
ATOM 2669 O O . VAL B 1 169 ? -13.75 -12.555 -1.521 1 97.88 169 VAL B O 1
ATOM 2672 N N . VAL B 1 170 ? -12.516 -10.953 -2.521 1 97.38 170 VAL B N 1
ATOM 2673 C CA . VAL B 1 170 ? -12.109 -11.836 -3.611 1 97.38 170 VAL B CA 1
ATOM 2674 C C . VAL B 1 170 ? -10.586 -11.914 -3.67 1 97.38 170 VAL B C 1
ATOM 2676 O O . VAL B 1 170 ? -9.891 -10.938 -3.367 1 97.38 170 VAL B O 1
ATOM 2679 N N . GLY B 1 171 ? -10.062 -13.117 -3.916 1 98 171 GLY B N 1
ATOM 2680 C CA . GLY B 1 171 ? -8.68 -13.289 -4.32 1 98 171 GLY B CA 1
ATOM 2681 C C . GLY B 1 171 ? -8.492 -13.266 -5.828 1 98 171 GLY B C 1
ATOM 2682 O O . GLY B 1 171 ? -9.297 -13.836 -6.566 1 98 171 GLY B O 1
ATOM 2683 N N . ALA B 1 172 ? -7.535 -12.547 -6.309 1 98.12 172 ALA B N 1
ATOM 2684 C CA . ALA B 1 172 ? -7.266 -12.43 -7.738 1 98.12 172 ALA B CA 1
ATOM 2685 C C . ALA B 1 172 ? -5.77 -12.477 -8.023 1 98.12 172 ALA B C 1
ATOM 2687 O O . ALA B 1 172 ? -4.953 -12.461 -7.098 1 98.12 172 ALA B O 1
ATOM 2688 N N . TYR B 1 173 ? -5.441 -12.664 -9.281 1 98.12 173 TYR B N 1
ATOM 2689 C CA . TYR B 1 173 ? -4.059 -12.852 -9.711 1 98.12 173 TYR B CA 1
ATOM 2690 C C . TYR B 1 173 ? -3.775 -12.094 -11 1 98.12 173 TYR B C 1
ATOM 2692 O O . TYR B 1 173 ? -4.527 -12.203 -11.969 1 98.12 173 TYR B O 1
ATOM 2700 N N . TYR B 1 174 ? -2.709 -11.289 -10.992 1 98.06 174 TYR B N 1
ATOM 2701 C CA . TYR B 1 174 ? -2.297 -10.484 -12.133 1 98.06 174 TYR B CA 1
ATOM 2702 C C . TYR B 1 174 ? -1.133 -11.133 -12.875 1 98.06 174 TYR B C 1
ATOM 2704 O O . TYR B 1 174 ? -0.101 -11.438 -12.273 1 98.06 174 TYR B O 1
ATOM 2712 N N . SER B 1 175 ? -1.297 -11.312 -14.148 1 96.88 175 SER B N 1
ATOM 2713 C CA . SER B 1 175 ? -0.241 -11.836 -15 1 96.88 175 SER B CA 1
ATOM 2714 C C . SER B 1 175 ? 0.61 -10.719 -15.594 1 96.88 175 SER B C 1
ATOM 2716 O O . SER B 1 175 ? 0.107 -9.875 -16.344 1 96.88 175 SER B O 1
ATOM 2718 N N . LEU B 1 176 ? 1.905 -10.766 -15.25 1 95 176 LEU B N 1
ATOM 2719 C CA . LEU B 1 176 ? 2.811 -9.766 -15.812 1 95 176 LEU B CA 1
ATOM 2720 C C . LEU B 1 176 ? 2.99 -9.977 -17.312 1 95 176 LEU B C 1
ATOM 2722 O O . LEU B 1 176 ? 3.268 -9.023 -18.047 1 95 176 LEU B O 1
ATOM 2726 N N . ASP B 1 177 ? 2.779 -11.172 -17.781 1 93 177 ASP B N 1
ATOM 2727 C CA . ASP B 1 177 ? 2.977 -11.5 -19.188 1 93 177 ASP B CA 1
ATOM 2728 C C . ASP B 1 177 ? 1.838 -10.953 -20.047 1 93 177 ASP B C 1
ATOM 2730 O O . ASP B 1 177 ? 2.074 -10.422 -21.141 1 93 177 ASP B O 1
ATOM 2734 N N . THR B 1 178 ? 0.633 -11.039 -19.578 1 92.56 178 THR B N 1
ATOM 2735 C CA . THR B 1 178 ? -0.515 -10.742 -20.422 1 92.56 178 THR B CA 1
ATOM 2736 C C . THR B 1 178 ? -1.201 -9.453 -19.984 1 92.56 178 THR B C 1
ATOM 2738 O O . THR B 1 178 ? -1.967 -8.859 -20.734 1 92.56 178 THR B O 1
ATOM 2741 N N . GLY B 1 179 ? -1.008 -9.078 -18.688 1 94.06 179 GLY B N 1
ATOM 2742 C CA . GLY B 1 179 ? -1.686 -7.922 -18.125 1 94.06 179 GLY B CA 1
ATOM 2743 C C . GLY B 1 179 ? -3.066 -8.25 -17.578 1 94.06 179 GLY B C 1
ATOM 2744 O O . GLY B 1 179 ? -3.748 -7.375 -17.047 1 94.06 179 GLY B O 1
ATOM 2745 N N . THR B 1 180 ? -3.443 -9.5 -17.641 1 95.31 180 THR B N 1
ATOM 2746 C CA . THR B 1 180 ? -4.793 -9.891 -17.25 1 95.31 180 THR B CA 1
ATOM 2747 C C . THR B 1 180 ? -4.875 -10.141 -15.75 1 95.31 180 THR B C 1
ATOM 2749 O O . THR B 1 180 ? -3.91 -10.609 -15.141 1 95.31 180 THR B O 1
ATOM 2752 N N . VAL B 1 181 ? -5.973 -9.789 -15.18 1 96.5 181 VAL B N 1
ATOM 2753 C CA . VAL B 1 181 ? -6.324 -10.148 -13.812 1 96.5 181 VAL B CA 1
ATOM 2754 C C . VAL B 1 181 ? -7.367 -11.266 -13.82 1 96.5 181 VAL B C 1
ATOM 2756 O O . VAL B 1 181 ? -8.422 -11.133 -14.438 1 96.5 181 VAL B O 1
ATOM 2759 N N . ASP B 1 182 ? -7.082 -12.328 -13.156 1 95.56 182 ASP B N 1
ATOM 2760 C CA . ASP B 1 182 ? -8 -13.445 -13.016 1 95.56 182 ASP B CA 1
ATOM 2761 C C . ASP B 1 182 ? -8.484 -13.594 -11.57 1 95.56 182 ASP B C 1
ATOM 2763 O O . ASP B 1 182 ? -7.676 -13.609 -10.641 1 95.56 182 ASP B O 1
ATOM 2767 N N . VAL B 1 183 ? -9.734 -13.734 -11.406 1 95.25 183 VAL B N 1
ATOM 2768 C CA . VAL B 1 183 ? -10.281 -14.016 -10.078 1 95.25 183 VAL B CA 1
ATOM 2769 C C . VAL B 1 183 ? -10.031 -15.477 -9.711 1 95.25 183 VAL B C 1
ATOM 2771 O O . VAL B 1 183 ? -10.336 -16.375 -10.492 1 95.25 183 VAL B O 1
ATOM 2774 N N . LEU B 1 184 ? -9.43 -15.703 -8.586 1 93.31 184 LEU B N 1
ATOM 2775 C CA . LEU B 1 184 ? -9.094 -17.047 -8.117 1 93.31 184 LEU B CA 1
ATOM 2776 C C . LEU B 1 184 ? -10.203 -17.609 -7.23 1 93.31 184 LEU B C 1
ATOM 2778 O O . LEU B 1 184 ? -10.547 -18.781 -7.34 1 93.31 184 LEU B O 1
ATOM 2782 N N . ALA B 1 185 ? -10.609 -16.797 -6.316 1 86.19 185 ALA B N 1
ATOM 2783 C CA . ALA B 1 185 ? -11.609 -17.219 -5.336 1 86.19 185 ALA B CA 1
ATOM 2784 C C . ALA B 1 185 ? -12.438 -16.047 -4.852 1 86.19 185 ALA B C 1
ATOM 2786 O O . ALA B 1 185 ? -11.961 -14.906 -4.828 1 86.19 185 ALA B O 1
ATOM 2787 N N . GLY B 1 186 ? -13.578 -16.312 -4.496 1 69.12 186 GLY B N 1
ATOM 2788 C CA . GLY B 1 186 ? -14.492 -15.289 -4.016 1 69.12 186 GLY B CA 1
ATOM 2789 C C . GLY B 1 186 ? -15.266 -14.609 -5.133 1 69.12 186 GLY B C 1
ATOM 2790 O O . GLY B 1 186 ? -14.773 -14.508 -6.262 1 69.12 186 GLY B O 1
ATOM 2791 N N . ALA B 1 187 ? -16.516 -14.922 -5.512 1 65.06 187 ALA B N 1
ATOM 2792 C CA . ALA B 1 187 ? -17.312 -14.211 -6.508 1 65.06 187 ALA B CA 1
ATOM 2793 C C . ALA B 1 187 ? -18.203 -13.156 -5.844 1 65.06 187 ALA B C 1
ATOM 2795 O O . ALA B 1 187 ? -18.734 -13.391 -4.762 1 65.06 187 ALA B O 1
ATOM 2796 N N . PRO B 1 188 ? -17.812 -11.812 -6.473 1 53.69 188 PRO B N 1
ATOM 2797 C CA . PRO B 1 188 ? -18.797 -10.867 -5.949 1 53.69 188 PRO B CA 1
ATOM 2798 C C . PRO B 1 188 ? -20.234 -11.391 -6.059 1 53.69 188 PRO B C 1
ATOM 2800 O O . PRO B 1 188 ? -20.531 -12.195 -6.945 1 53.69 188 PRO B O 1
ATOM 2803 N N . SER B 1 189 ? -20.875 -11.398 -4.906 1 43.75 189 SER B N 1
ATOM 2804 C CA . SER B 1 189 ? -22.266 -11.828 -5.062 1 43.75 189 SER B CA 1
ATOM 2805 C C . SER B 1 189 ? -22.922 -11.141 -6.25 1 43.75 189 SER B C 1
ATOM 2807 O O . SER B 1 189 ? -22.578 -10.008 -6.59 1 43.75 189 SER B O 1
#

Secondary structure (DSSP, 8-state):
-HHHHHHHHT----TT-SHHHHHHTSS----SEEEEE---TT--HHHHTT--TTTEEEEE-GGG---HHHHHHHHHIIIII---EEEEEEETT-HHHHHHHHHHHHT-PPSTTHHHHHHHHHHHHHHHHHH--S-HHHHHHHHHHHHHHHHHHHSTTTHHHHHTTS-EEEEEEE-TTT--EEEEE----/-HHHHHHHHT----TT-SHHHHHHHSS----SEEEEE---TT--HHHHTT--TTTEEEEE-GGG---HHHHHHHHHIIIII---EEEEEEETT-HHHHHHHHHHHHT-PPSTTHHHHHHHHHHHHHHHHHH--S-HHHHHHHHHHHHHHHHHHHSTTTHHHHHTTS-EEEEEEE-TTT--EEEEE----